Protein AF-0000000080771380 (afdb_homodimer)

Structure (mmCIF, N/CA/C/O backbone):
data_AF-0000000080771380-model_v1
#
loop_
_entity.id
_entity.type
_entity.pdbx_description
1 polymer 'Probable acetyltransferase'
#
loop_
_atom_site.group_PDB
_atom_site.id
_atom_site.type_symbol
_atom_site.label_atom_id
_atom_site.label_alt_id
_atom_site.label_comp_id
_atom_site.label_asym_id
_atom_site.label_entity_id
_atom_site.label_seq_id
_atom_site.pdbx_PDB_ins_code
_atom_site.Cartn_x
_atom_site.Cartn_y
_atom_site.Cartn_z
_atom_site.occupancy
_atom_site.B_iso_or_equiv
_atom_site.auth_seq_id
_atom_site.auth_comp_id
_atom_site.auth_asym_id
_atom_site.auth_atom_id
_atom_site.pdbx_PDB_model_num
ATOM 1 N N . MET A 1 1 ? -15.016 21.328 10.461 1 87.75 1 MET A N 1
ATOM 2 C CA . MET A 1 1 ? -14.336 20.172 9.898 1 87.75 1 MET A CA 1
ATOM 3 C C . MET A 1 1 ? -14.391 18.984 10.867 1 87.75 1 MET A C 1
ATOM 5 O O . MET A 1 1 ? -14.133 19.141 12.055 1 87.75 1 MET A O 1
ATOM 9 N N . GLN A 1 2 ? -14.852 17.938 10.445 1 94.44 2 GLN A N 1
ATOM 10 C CA . GLN A 1 2 ? -14.953 16.719 11.242 1 94.44 2 GLN A CA 1
ATOM 11 C C . GLN A 1 2 ? -14.016 15.633 10.711 1 94.44 2 GLN A C 1
ATOM 13 O O . GLN A 1 2 ? -13.891 15.453 9.5 1 94.44 2 GLN A O 1
ATOM 18 N N . LEU A 1 3 ? -13.344 14.992 11.641 1 97.44 3 LEU A N 1
ATOM 19 C CA . LEU A 1 3 ? -12.43 13.914 11.297 1 97.44 3 LEU A CA 1
ATOM 20 C C . LEU A 1 3 ? -13.016 12.562 11.695 1 97.44 3 LEU A C 1
ATOM 22 O O . LEU A 1 3 ? -13.625 12.43 12.758 1 97.44 3 LEU A O 1
ATOM 26 N N . ARG A 1 4 ? -12.852 11.609 10.836 1 98 4 ARG A N 1
ATOM 27 C CA . ARG A 1 4 ? -13.281 10.25 11.141 1 98 4 ARG A CA 1
ATOM 28 C C . ARG A 1 4 ? -12.523 9.242 10.281 1 98 4 ARG A C 1
ATOM 30 O O . ARG A 1 4 ? -11.859 9.609 9.312 1 98 4 ARG A O 1
ATOM 37 N N . GLN A 1 5 ? -12.68 8.008 10.633 1 98.31 5 GLN A N 1
ATOM 38 C CA . GLN A 1 5 ? -12.117 6.957 9.797 1 98.31 5 GLN A CA 1
ATOM 39 C C . GLN A 1 5 ? -12.906 6.801 8.508 1 98.31 5 GLN A C 1
ATOM 41 O O . GLN A 1 5 ? -14.125 7.023 8.484 1 98.31 5 GLN A O 1
ATOM 46 N N . ALA A 1 6 ? -12.219 6.48 7.453 1 98.44 6 ALA A N 1
ATOM 47 C CA . ALA A 1 6 ? -12.828 6.27 6.145 1 98.44 6 ALA A CA 1
ATOM 48 C C . ALA A 1 6 ? -13.703 5.016 6.145 1 98.44 6 ALA A C 1
ATOM 50 O O . ALA A 1 6 ? -13.453 4.082 6.914 1 98.44 6 ALA A O 1
ATOM 51 N N . ARG A 1 7 ? -14.734 5.055 5.375 1 97.56 7 ARG A N 1
ATOM 52 C CA . ARG A 1 7 ? -15.609 3.922 5.105 1 97.56 7 ARG A CA 1
ATOM 53 C C . ARG A 1 7 ? -15.641 3.596 3.615 1 97.56 7 ARG A C 1
ATOM 55 O O . ARG A 1 7 ? -15.18 4.391 2.791 1 97.56 7 ARG A O 1
ATOM 62 N N . ARG A 1 8 ? -16.219 2.438 3.344 1 97.25 8 ARG A N 1
ATOM 63 C CA . ARG A 1 8 ? -16.297 1.999 1.953 1 97.25 8 ARG A CA 1
ATOM 64 C C . ARG A 1 8 ? -17.031 3.029 1.096 1 97.25 8 ARG A C 1
ATOM 66 O O . ARG A 1 8 ? -16.656 3.252 -0.06 1 97.25 8 ARG A O 1
ATOM 73 N N . SER A 1 9 ? -18 3.637 1.611 1 96.75 9 SER A N 1
ATOM 74 C CA . SER A 1 9 ? -18.828 4.586 0.874 1 96.75 9 SER A CA 1
ATOM 75 C C . SER A 1 9 ? -18.047 5.859 0.546 1 96.75 9 SER A C 1
ATOM 77 O O . SER A 1 9 ? -18.5 6.676 -0.257 1 96.75 9 SER A O 1
ATOM 79 N N . ASP A 1 10 ? -16.859 6.016 1.119 1 98.06 10 ASP A N 1
ATOM 80 C CA . ASP A 1 10 ? -16.094 7.242 0.938 1 98.06 10 ASP A CA 1
ATOM 81 C C . ASP A 1 10 ? -15.086 7.098 -0.204 1 98.06 10 ASP A C 1
ATOM 83 O O . ASP A 1 10 ? -14.469 8.078 -0.625 1 98.06 10 ASP A O 1
ATOM 87 N N . LEU A 1 11 ? -14.93 5.934 -0.734 1 98.06 11 LEU A N 1
ATOM 88 C CA . LEU A 1 11 ? -13.758 5.621 -1.548 1 98.06 11 LEU A CA 1
ATOM 89 C C . LEU A 1 11 ? -13.789 6.398 -2.861 1 98.06 11 LEU A C 1
ATOM 91 O O . LEU A 1 11 ? -12.742 6.828 -3.355 1 98.06 11 LEU A O 1
ATOM 95 N N . SER A 1 12 ? -14.938 6.586 -3.465 1 97.5 12 SER A N 1
ATOM 96 C CA . SER A 1 12 ? -15.031 7.387 -4.684 1 97.5 12 SER A CA 1
ATOM 97 C C . SER A 1 12 ? -14.617 8.828 -4.43 1 97.5 12 SER A C 1
ATOM 99 O O . SER A 1 12 ? -13.898 9.43 -5.234 1 97.5 12 SER A O 1
ATOM 101 N N . ALA A 1 13 ? -15.062 9.367 -3.326 1 98.06 13 ALA A N 1
ATOM 102 C CA . ALA A 1 13 ? -14.695 10.734 -2.961 1 98.06 13 ALA A CA 1
ATOM 103 C C . ALA A 1 13 ? -13.203 10.844 -2.67 1 98.06 13 ALA A C 1
ATOM 105 O O . ALA A 1 13 ? -12.562 11.836 -3.029 1 98.06 13 ALA A O 1
ATOM 106 N N . VAL A 1 14 ? -12.617 9.844 -2.012 1 98.44 14 VAL A N 1
ATOM 107 C CA . VAL A 1 14 ? -11.188 9.812 -1.712 1 98.44 14 VAL A CA 1
ATOM 108 C C . VAL A 1 14 ? -10.391 9.836 -3.012 1 98.44 14 VAL A C 1
ATOM 110 O O . VAL A 1 14 ? -9.43 10.609 -3.145 1 98.44 14 VAL A O 1
ATOM 113 N N . PHE A 1 15 ? -10.852 9.016 -3.943 1 98.25 15 PHE A N 1
ATOM 114 C CA . PHE A 1 15 ? -10.164 8.969 -5.23 1 98.25 15 PHE A CA 1
ATOM 115 C C . PHE A 1 15 ? -10.273 10.312 -5.945 1 98.25 15 PHE A C 1
ATOM 117 O O . PHE A 1 15 ? -9.312 10.781 -6.551 1 98.25 15 PHE A O 1
ATOM 124 N N . ALA A 1 16 ? -11.43 10.961 -5.895 1 98.06 16 ALA A N 1
ATOM 125 C CA . ALA A 1 16 ? -11.625 12.273 -6.504 1 98.06 16 ALA A CA 1
ATOM 126 C C . ALA A 1 16 ? -10.719 13.312 -5.863 1 98.06 16 ALA A C 1
ATOM 128 O O . ALA A 1 16 ? -10.156 14.164 -6.559 1 98.06 16 ALA A O 1
ATOM 129 N N . ILE A 1 17 ? -10.562 13.258 -4.562 1 97.94 17 ILE A N 1
ATOM 130 C CA . ILE A 1 17 ? -9.664 14.164 -3.85 1 97.94 17 ILE A CA 1
ATOM 131 C C . ILE A 1 17 ? -8.227 13.938 -4.312 1 97.94 17 ILE A C 1
ATOM 133 O O . ILE A 1 17 ? -7.504 14.891 -4.602 1 97.94 17 ILE A O 1
ATOM 137 N N . GLU A 1 18 ? -7.832 12.656 -4.352 1 98.25 18 GLU A N 1
ATOM 138 C CA . GLU A 1 18 ? -6.508 12.281 -4.832 1 98.25 18 GLU A CA 1
ATOM 139 C C . GLU A 1 18 ? -6.219 12.906 -6.195 1 98.25 18 GLU A C 1
ATOM 141 O O . GLU A 1 18 ? -5.172 13.523 -6.395 1 98.25 18 GLU A O 1
ATOM 146 N N . GLN A 1 19 ? -7.141 12.758 -7.094 1 97.88 19 GLN A N 1
ATOM 147 C CA . GLN A 1 19 ? -6.988 13.289 -8.445 1 97.88 19 GLN A CA 1
ATOM 148 C C . GLN A 1 19 ? -6.941 14.812 -8.445 1 97.88 19 GLN A C 1
ATOM 150 O O . GLN A 1 19 ? -6.145 15.414 -9.164 1 97.88 19 GLN A O 1
ATOM 155 N N . ALA A 1 20 ? -7.777 15.438 -7.664 1 97.19 20 ALA A N 1
ATOM 156 C CA . ALA A 1 20 ? -7.859 16.891 -7.613 1 97.19 20 ALA A CA 1
ATOM 157 C C . ALA A 1 20 ? -6.578 17.5 -7.043 1 97.19 20 ALA A C 1
ATOM 159 O O . ALA A 1 20 ? -6.164 18.578 -7.453 1 97.19 20 ALA A O 1
ATOM 160 N N . VAL A 1 21 ? -5.977 16.812 -6.121 1 96.19 21 VAL A N 1
ATOM 161 C CA . VAL A 1 21 ? -4.84 17.344 -5.383 1 96.19 21 VAL A CA 1
ATOM 162 C C . VAL A 1 21 ? -3.545 17.047 -6.137 1 96.19 21 VAL A C 1
ATOM 164 O O . VAL A 1 21 ? -2.668 17.906 -6.242 1 96.19 21 VAL A O 1
ATOM 167 N N . PHE A 1 22 ? -3.455 15.828 -6.734 1 95.62 22 PHE A N 1
ATOM 168 C CA . PHE A 1 22 ? -2.152 15.398 -7.219 1 95.62 22 PHE A CA 1
ATOM 169 C C . PHE A 1 22 ? -2.15 15.281 -8.742 1 95.62 22 PHE A C 1
ATOM 171 O O . PHE A 1 22 ? -1.101 15.078 -9.352 1 95.62 22 PHE A O 1
ATOM 178 N N . GLY A 1 23 ? -3.307 15.344 -9.336 1 94.19 23 GLY A N 1
ATOM 179 C CA . GLY A 1 23 ? -3.371 15.305 -10.789 1 94.19 23 GLY A CA 1
ATOM 180 C C . GLY A 1 23 ? -3.383 13.891 -11.352 1 94.19 23 GLY A C 1
ATOM 181 O O . GLY A 1 23 ? -4.246 13.086 -11 1 94.19 23 GLY A O 1
ATOM 182 N N . HIS A 1 24 ? -2.285 13.539 -12.156 1 89.25 24 HIS A N 1
ATOM 183 C CA . HIS A 1 24 ? -2.348 12.281 -12.891 1 89.25 24 HIS A CA 1
ATOM 184 C C . HIS A 1 24 ? -1.451 11.227 -12.258 1 89.25 24 HIS A C 1
ATOM 186 O O . HIS A 1 24 ? -1.664 10.023 -12.461 1 89.25 24 HIS A O 1
ATOM 192 N N . HIS A 1 25 ? -0.506 11.578 -11.523 1 93.31 25 HIS A N 1
ATOM 193 C CA . HIS A 1 25 ? 0.415 10.641 -10.883 1 93.31 25 HIS A CA 1
ATOM 194 C C . HIS A 1 25 ? -0.051 10.281 -9.477 1 93.31 25 HIS A C 1
ATOM 196 O O . HIS A 1 25 ? 0.537 10.734 -8.492 1 93.31 25 HIS A O 1
ATOM 202 N N . VAL A 1 26 ? -1.148 9.438 -9.445 1 97.25 26 VAL A N 1
ATOM 203 C CA . VAL A 1 26 ? -1.91 9.234 -8.219 1 97.25 26 VAL A CA 1
ATOM 204 C C . VAL A 1 26 ? -2.113 7.738 -7.98 1 97.25 26 VAL A C 1
ATOM 206 O O . VAL A 1 26 ? -1.889 6.922 -8.875 1 97.25 26 VAL A O 1
ATOM 209 N N . TYR A 1 27 ? -2.479 7.402 -6.711 1 98 27 TYR A N 1
ATOM 210 C CA . TYR A 1 27 ? -2.963 6.055 -6.434 1 98 27 TYR A CA 1
ATOM 211 C C . TYR A 1 27 ? -4.23 5.758 -7.227 1 98 27 TYR A C 1
ATOM 213 O O . TYR A 1 27 ? -5.102 6.617 -7.363 1 98 27 TYR A O 1
ATOM 221 N N . PRO A 1 28 ? -4.285 4.547 -7.773 1 97.44 28 PRO A N 1
ATOM 222 C CA . PRO A 1 28 ? -5.547 4.16 -8.414 1 97.44 28 PRO A CA 1
ATOM 223 C C . PRO A 1 28 ? -6.668 3.924 -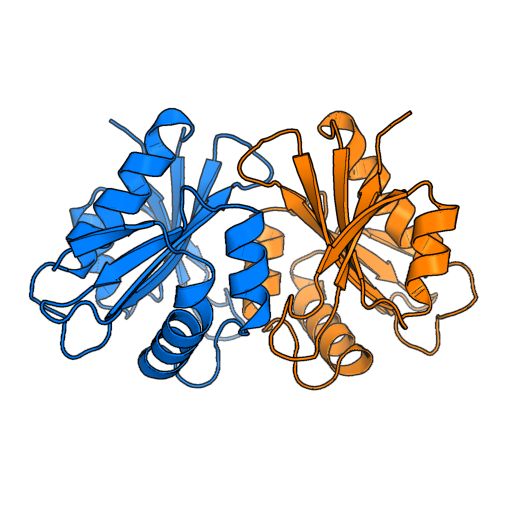7.402 1 97.44 28 PRO A C 1
ATOM 225 O O . PRO A 1 28 ? -6.406 3.742 -6.211 1 97.44 28 PRO A O 1
ATOM 228 N N . ASP A 1 29 ? -7.906 3.953 -7.852 1 96.81 29 ASP A N 1
ATOM 229 C CA . ASP A 1 29 ? -9.062 3.789 -6.98 1 96.81 29 ASP A CA 1
ATOM 230 C C . ASP A 1 29 ? -9.016 2.451 -6.246 1 96.81 29 ASP A C 1
ATOM 232 O O . ASP A 1 29 ? -9.336 2.375 -5.059 1 96.81 29 ASP A O 1
ATOM 236 N N . PHE A 1 30 ? -8.547 1.406 -6.879 1 97.06 30 PHE A N 1
ATOM 237 C CA . PHE A 1 30 ? -8.539 0.082 -6.27 1 97.06 30 PHE A CA 1
ATOM 238 C C . PHE A 1 30 ? -7.57 0.032 -5.094 1 97.06 30 PHE A C 1
ATOM 240 O O . PHE A 1 30 ? -7.762 -0.752 -4.16 1 97.06 30 PHE A O 1
ATOM 247 N N . PHE A 1 31 ? -6.57 0.833 -5.152 1 98.31 31 PHE A N 1
ATOM 248 C CA . PHE A 1 31 ? -5.625 0.859 -4.043 1 98.31 31 PHE A CA 1
ATOM 249 C C . PHE A 1 31 ? -6.301 1.325 -2.762 1 98.31 31 PHE A C 1
ATOM 251 O O . PHE A 1 31 ? -6.004 0.822 -1.678 1 98.31 31 PHE A O 1
ATOM 258 N N . PHE A 1 32 ? -7.168 2.293 -2.902 1 98.62 32 PHE A N 1
ATOM 259 C CA . PHE A 1 32 ? -7.84 2.803 -1.713 1 98.62 32 PHE A CA 1
ATOM 260 C C . PHE A 1 32 ? -8.766 1.747 -1.121 1 98.62 32 PHE A C 1
ATOM 262 O O . PHE A 1 32 ? -8.945 1.684 0.097 1 98.62 32 PHE A O 1
ATOM 269 N N . ARG A 1 33 ? -9.344 0.938 -1.966 1 98.44 33 ARG A N 1
ATOM 270 C CA . ARG A 1 33 ? -10.117 -0.19 -1.458 1 98.44 33 ARG A CA 1
ATOM 271 C C . ARG A 1 33 ? -9.227 -1.172 -0.705 1 98.44 33 ARG A C 1
ATOM 273 O O . ARG A 1 33 ? -9.586 -1.65 0.371 1 98.44 33 ARG A O 1
ATOM 280 N N . GLN A 1 34 ? -8.062 -1.491 -1.208 1 98.44 34 GLN A N 1
ATOM 281 C CA . GLN A 1 34 ? -7.094 -2.354 -0.536 1 98.44 34 GLN A CA 1
ATOM 282 C C . GLN A 1 34 ? -6.637 -1.739 0.784 1 98.44 34 GLN A C 1
ATOM 284 O O . GLN A 1 34 ? -6.57 -2.428 1.806 1 98.44 34 GLN A O 1
ATOM 289 N N . ALA A 1 35 ? -6.355 -0.42 0.711 1 98.75 35 ALA A N 1
ATOM 290 C CA . ALA A 1 35 ? -5.914 0.288 1.91 1 98.75 35 ALA A CA 1
ATOM 291 C C . ALA A 1 35 ? -6.957 0.193 3.02 1 98.75 35 ALA A C 1
ATOM 293 O O . ALA A 1 35 ? -6.613 0.021 4.191 1 98.75 35 ALA A O 1
ATOM 294 N N . LEU A 1 36 ? -8.203 0.308 2.648 1 98.62 36 LEU A N 1
ATOM 295 C CA . LEU A 1 36 ? -9.281 0.211 3.629 1 98.62 36 LEU A CA 1
ATOM 296 C C . LEU A 1 36 ? -9.312 -1.178 4.258 1 98.62 36 LEU A C 1
ATOM 298 O O . LEU A 1 36 ? -9.57 -1.312 5.457 1 98.62 36 LEU A O 1
ATOM 302 N N . ASP A 1 37 ? -9.062 -2.225 3.506 1 98.25 37 ASP A N 1
ATOM 303 C CA . ASP A 1 37 ? -9.055 -3.594 4.012 1 98.25 37 ASP A CA 1
ATOM 304 C C . ASP A 1 37 ? -7.848 -3.834 4.918 1 98.25 37 ASP A C 1
ATOM 306 O O . ASP A 1 37 ? -7.938 -4.582 5.895 1 98.25 37 ASP A O 1
ATOM 310 N N . LEU A 1 38 ? -6.777 -3.232 4.625 1 98.44 38 LEU A N 1
ATOM 311 C CA . LEU A 1 38 ? -5.52 -3.529 5.301 1 98.44 38 LEU A CA 1
ATOM 312 C C . LEU A 1 38 ? -5.332 -2.635 6.52 1 98.44 38 LEU A C 1
ATOM 314 O O . LEU A 1 38 ? -4.812 -3.076 7.547 1 98.44 38 LEU A O 1
ATOM 318 N N . TRP A 1 39 ? -5.789 -1.338 6.359 1 98.38 39 TRP A N 1
ATOM 319 C CA . TRP A 1 39 ? -5.359 -0.356 7.352 1 98.38 39 TRP A CA 1
ATOM 320 C C . TRP A 1 39 ? -6.504 0.58 7.723 1 98.38 39 TRP A C 1
ATOM 322 O O . TRP A 1 39 ? -6.348 1.803 7.695 1 98.38 39 TRP A O 1
ATOM 332 N N . PRO A 1 40 ? -7.66 0.008 8.109 1 98.5 40 PRO A N 1
ATOM 333 C CA . PRO A 1 40 ? -8.828 0.859 8.344 1 98.5 40 PRO A CA 1
ATOM 334 C C . PRO A 1 40 ? -8.617 1.854 9.477 1 98.5 40 PRO A C 1
ATOM 336 O O . PRO A 1 40 ? -9.148 2.967 9.438 1 98.5 40 PRO A O 1
ATOM 339 N N . ASP A 1 41 ? -7.836 1.557 10.461 1 98.38 41 ASP A N 1
ATOM 340 C CA . ASP A 1 41 ? -7.68 2.412 11.633 1 98.38 41 ASP A CA 1
ATOM 341 C C . ASP A 1 41 ? -6.746 3.584 11.336 1 98.38 41 ASP A C 1
ATOM 343 O O . ASP A 1 41 ? -6.676 4.539 12.109 1 98.38 41 ASP A O 1
ATOM 347 N N . TRP A 1 42 ? -6.043 3.514 10.203 1 98.69 42 TRP A N 1
ATOM 348 C CA . TRP A 1 42 ? -5.074 4.555 9.875 1 98.69 42 TRP A CA 1
ATOM 349 C C . TRP A 1 42 ? -5.441 5.246 8.562 1 98.69 42 TRP A C 1
ATOM 351 O O . TRP A 1 42 ? -4.582 5.844 7.91 1 98.69 42 TRP A O 1
ATOM 361 N N . PHE A 1 43 ? -6.668 5 8.164 1 98.88 43 PHE A N 1
ATOM 362 C CA . PHE A 1 43 ? -7.277 5.668 7.023 1 98.88 43 PHE A CA 1
ATOM 363 C C . PHE A 1 43 ? -8.328 6.672 7.48 1 98.88 43 PHE A C 1
ATOM 365 O O . PHE A 1 43 ? -9.461 6.297 7.793 1 98.88 43 PHE A O 1
ATOM 372 N N . TRP A 1 44 ? -7.891 8 7.484 1 98.75 44 TRP A N 1
ATOM 373 C CA . TRP A 1 44 ? -8.727 9.031 8.086 1 98.75 44 TRP A CA 1
ATOM 374 C C . TRP A 1 44 ? -9.234 10.008 7.027 1 98.75 44 TRP A C 1
ATOM 376 O O . TRP A 1 44 ? -8.539 10.281 6.047 1 98.75 44 TRP A O 1
ATOM 386 N N . LEU A 1 45 ? -10.375 10.516 7.266 1 98.06 45 LEU A N 1
ATOM 387 C CA . LEU A 1 45 ? -11.055 11.445 6.375 1 98.06 45 LEU A CA 1
ATOM 388 C C . LEU A 1 45 ? -11.406 12.742 7.105 1 98.06 45 LEU A C 1
ATOM 390 O O . LEU A 1 45 ? -11.789 12.711 8.281 1 98.06 45 LEU A O 1
ATOM 394 N N . ALA A 1 46 ? -11.25 13.844 6.41 1 97.12 46 ALA A N 1
ATOM 395 C CA . ALA A 1 46 ? -11.789 15.133 6.848 1 97.12 46 ALA A CA 1
ATOM 396 C C . ALA A 1 46 ? -13.039 15.5 6.059 1 97.12 46 ALA A C 1
ATOM 398 O O . ALA A 1 46 ? -13.062 15.398 4.832 1 97.12 46 ALA A O 1
ATOM 399 N N . GLU A 1 47 ? -14.039 15.883 6.73 1 95.94 47 GLU A N 1
ATOM 400 C CA . GLU A 1 47 ? -15.281 16.344 6.125 1 95.94 47 GLU A CA 1
ATOM 401 C C . GLU A 1 47 ? -15.531 17.812 6.414 1 95.94 47 GLU A C 1
ATOM 403 O O . GLU A 1 47 ? -15.172 18.312 7.484 1 95.94 47 GLU A O 1
ATOM 408 N N . ASP A 1 48 ? -16.172 18.438 5.379 1 93.06 48 ASP A N 1
ATOM 409 C CA . ASP A 1 48 ? -16.562 19.828 5.625 1 93.06 48 ASP A CA 1
ATOM 410 C C . ASP A 1 48 ? -17.891 19.891 6.395 1 93.06 48 ASP A C 1
ATOM 412 O O . ASP A 1 48 ? -18.375 18.875 6.883 1 93.06 48 ASP A O 1
ATOM 416 N N . GLU A 1 49 ? -18.406 21.125 6.508 1 91.38 49 GLU A N 1
ATOM 417 C CA . GLU A 1 49 ? -19.609 21.359 7.316 1 91.38 49 GLU A CA 1
ATOM 418 C C . GLU A 1 49 ? -20.812 20.641 6.727 1 91.38 49 GLU A C 1
ATOM 420 O O . GLU A 1 49 ? -21.734 20.266 7.453 1 91.38 49 GLU A O 1
ATOM 425 N N . ALA A 1 50 ? -20.844 20.391 5.477 1 93.31 50 ALA A N 1
ATOM 426 C CA . ALA A 1 50 ? -21.953 19.734 4.793 1 93.31 50 ALA A CA 1
ATOM 427 C C . ALA A 1 50 ? -21.797 18.219 4.812 1 93.31 50 ALA A C 1
ATOM 429 O O . ALA A 1 50 ? -22.641 17.484 4.289 1 93.31 50 ALA A O 1
ATOM 430 N N . GLY A 1 51 ? -20.719 17.75 5.348 1 93.75 51 GLY A N 1
ATOM 431 C CA . GLY A 1 51 ? -20.469 16.312 5.43 1 93.75 51 GLY A CA 1
ATOM 432 C C . GLY A 1 51 ? -19.766 15.766 4.207 1 93.75 51 GLY A C 1
ATOM 433 O O . GLY A 1 51 ? -19.656 14.547 4.039 1 93.75 51 GLY A O 1
ATOM 434 N N . ALA A 1 52 ? -19.281 16.688 3.396 1 94.62 52 ALA A N 1
ATOM 435 C CA . ALA A 1 52 ? -18.562 16.266 2.197 1 94.62 52 ALA A CA 1
ATOM 436 C C . ALA A 1 52 ? -17.078 16.031 2.496 1 94.62 52 ALA A C 1
ATOM 438 O O . ALA A 1 52 ? -16.438 16.859 3.141 1 94.62 52 ALA A O 1
ATOM 439 N N . PRO A 1 53 ? -16.547 14.844 2.023 1 96.94 53 PRO A N 1
ATOM 440 C CA . PRO A 1 53 ? -15.109 14.648 2.186 1 96.94 53 PRO A CA 1
ATOM 441 C C . PRO A 1 53 ? -14.281 15.727 1.493 1 96.94 53 PRO A C 1
ATOM 443 O O . PRO A 1 53 ? -14.547 16.062 0.336 1 96.94 53 PRO A O 1
ATOM 446 N N . VAL A 1 54 ? -13.266 16.234 2.217 1 96.56 54 VAL A N 1
ATOM 447 C CA . VAL A 1 54 ? -12.453 17.297 1.642 1 96.56 54 VAL A CA 1
ATOM 448 C C . VAL A 1 54 ? -10.977 16.953 1.776 1 96.56 54 VAL A C 1
ATOM 450 O O . VAL A 1 54 ? -10.109 17.688 1.282 1 96.56 54 VAL A O 1
ATOM 453 N N . GLY A 1 55 ? -10.633 15.867 2.445 1 97.62 55 GLY A N 1
ATOM 454 C CA . GLY A 1 55 ? -9.25 15.422 2.604 1 97.62 55 GLY A CA 1
ATOM 455 C C . GLY A 1 55 ? -9.141 14.039 3.227 1 97.62 55 GLY A C 1
ATOM 456 O O . GLY A 1 55 ? -10.117 13.508 3.752 1 97.62 55 GLY A O 1
ATOM 457 N N . TYR A 1 56 ? -7.949 13.461 3.133 1 98.44 56 TYR A N 1
ATOM 458 C CA . TYR A 1 56 ? -7.691 12.172 3.768 1 98.44 56 TYR A CA 1
ATOM 459 C C . TYR A 1 56 ? -6.223 12.031 4.137 1 98.44 56 TYR A C 1
ATOM 461 O O . TYR A 1 56 ? -5.375 12.781 3.645 1 98.44 56 TYR A O 1
ATOM 469 N N . ALA A 1 57 ? -5.934 11.195 5.047 1 98.62 57 ALA A N 1
ATOM 470 C CA . ALA A 1 57 ? -4.598 10.734 5.414 1 98.62 57 ALA A CA 1
ATOM 471 C C . ALA A 1 57 ? -4.559 9.211 5.531 1 98.62 57 ALA A C 1
ATOM 473 O O . ALA A 1 57 ? -5.492 8.602 6.051 1 98.62 57 ALA A O 1
ATOM 474 N N . LEU A 1 58 ? -3.518 8.695 5.039 1 98.81 58 LEU A N 1
ATOM 475 C CA . LEU A 1 58 ? -3.418 7.238 4.996 1 98.81 58 LEU A CA 1
ATOM 476 C C . LEU A 1 58 ? -2.088 6.766 5.574 1 98.81 58 LEU A C 1
ATOM 478 O O . LEU A 1 58 ? -1.022 7.164 5.098 1 98.81 58 LEU A O 1
ATOM 482 N N . GLY A 1 59 ? -2.131 5.945 6.625 1 98.75 59 GLY A N 1
ATOM 483 C CA . GLY A 1 59 ? -0.979 5.281 7.215 1 98.75 59 GLY A CA 1
ATOM 484 C C . GLY A 1 59 ? -0.899 3.805 6.871 1 98.75 59 GLY A C 1
ATOM 485 O O . GLY A 1 59 ? -1.9 3.195 6.488 1 98.75 59 GLY A O 1
ATOM 486 N N . ALA A 1 60 ? 0.238 3.238 7.004 1 98.69 60 ALA A N 1
ATOM 487 C CA . ALA A 1 60 ? 0.485 1.821 6.754 1 98.69 60 ALA A CA 1
ATOM 488 C C . ALA A 1 60 ? 1.69 1.326 7.547 1 98.69 60 ALA A C 1
ATOM 490 O O . ALA A 1 60 ? 2.586 2.105 7.879 1 98.69 60 ALA A O 1
ATOM 491 N N . PRO A 1 61 ? 1.749 0.036 7.836 1 98.38 61 PRO A N 1
ATOM 492 C CA . PRO A 1 61 ? 2.932 -0.524 8.492 1 98.38 61 PRO A CA 1
ATOM 493 C C . PRO A 1 61 ? 3.994 -0.992 7.504 1 98.38 61 PRO A C 1
ATOM 495 O O . PRO A 1 61 ? 3.662 -1.422 6.395 1 98.38 61 PRO A O 1
ATOM 498 N N . SER A 1 62 ? 5.25 -0.838 7.926 1 98 62 SER A N 1
ATOM 499 C CA . SER A 1 62 ? 6.32 -1.557 7.238 1 98 62 SER A CA 1
ATOM 500 C C . SER A 1 62 ? 6.387 -3.012 7.688 1 98 62 SER A C 1
ATOM 502 O O . SER A 1 62 ? 5.574 -3.453 8.508 1 98 62 SER A O 1
ATOM 504 N N . GLN A 1 63 ? 7.25 -3.791 7.117 1 95.62 63 GLN A N 1
ATOM 505 C CA . GLN A 1 63 ? 7.438 -5.164 7.566 1 95.62 63 GLN A CA 1
ATOM 506 C C . GLN A 1 63 ? 7.996 -5.211 8.984 1 95.62 63 GLN A C 1
ATOM 508 O O . GLN A 1 63 ? 7.914 -6.238 9.656 1 95.62 63 GLN A O 1
ATOM 513 N N . GLU A 1 64 ? 8.664 -4.098 9.398 1 94.88 64 GLU A N 1
ATOM 514 C CA . GLU A 1 64 ? 8.906 -3.908 10.828 1 94.88 64 GLU A CA 1
ATOM 515 C C . GLU A 1 64 ? 7.656 -3.381 11.531 1 94.88 64 GLU A C 1
ATOM 517 O O . GLU A 1 64 ? 7.316 -2.203 11.398 1 94.88 64 GLU A O 1
ATOM 522 N N . PRO A 1 65 ? 7.016 -4.137 12.375 1 91.56 65 PRO A N 1
ATOM 523 C CA . PRO A 1 65 ? 5.652 -3.861 12.82 1 91.56 65 PRO A CA 1
ATOM 524 C C . PRO A 1 65 ? 5.531 -2.543 13.586 1 91.56 65 PRO A C 1
ATOM 526 O O . PRO A 1 65 ? 4.449 -1.951 13.641 1 91.56 65 PRO A O 1
ATOM 529 N N . ASP A 1 66 ? 6.637 -2.045 14.188 1 95.5 66 ASP A N 1
ATOM 530 C CA . ASP A 1 66 ? 6.543 -0.84 15 1 95.5 66 ASP A CA 1
ATOM 531 C C . ASP A 1 66 ? 7.117 0.369 14.266 1 95.5 66 ASP A C 1
ATOM 533 O O . ASP A 1 66 ? 7.281 1.439 14.859 1 95.5 66 ASP A O 1
ATOM 537 N N . ARG A 1 67 ? 7.531 0.163 13.023 1 97.62 67 ARG A N 1
ATOM 538 C CA . ARG A 1 67 ? 7.871 1.269 12.141 1 97.62 67 ARG A CA 1
ATOM 539 C C . ARG A 1 67 ? 6.762 1.516 11.125 1 97.62 67 ARG A C 1
ATOM 541 O O . ARG A 1 67 ? 6.551 0.709 10.211 1 97.62 67 ARG A O 1
ATOM 548 N N . LEU A 1 68 ? 6.082 2.568 11.312 1 98.56 68 LEU A N 1
ATOM 549 C CA . LEU A 1 68 ? 4.922 2.875 10.484 1 98.56 68 LEU A CA 1
ATOM 550 C C . LEU A 1 68 ? 5.234 4.008 9.508 1 98.56 68 LEU A C 1
ATOM 552 O O . LEU A 1 68 ? 6.309 4.613 9.578 1 98.56 68 LEU A O 1
ATOM 556 N N . TRP A 1 69 ? 4.352 4.23 8.555 1 98.81 69 TRP A N 1
ATOM 557 C CA . TRP A 1 69 ? 4.527 5.242 7.52 1 98.81 69 TRP A CA 1
ATOM 558 C C . TRP A 1 69 ? 3.221 5.988 7.266 1 98.81 69 TRP A C 1
ATOM 560 O O . TRP A 1 69 ? 2.135 5.422 7.414 1 98.81 69 TRP A O 1
ATOM 570 N N . VAL A 1 70 ? 3.293 7.199 6.992 1 98.81 70 VAL A N 1
ATOM 571 C CA . VAL A 1 70 ? 2.207 7.902 6.312 1 98.81 70 VAL A CA 1
ATOM 572 C C . VAL A 1 70 ? 2.455 7.906 4.809 1 98.81 70 VAL A C 1
ATOM 574 O O . VAL A 1 70 ? 3.455 8.453 4.34 1 98.81 70 VAL A O 1
ATOM 577 N N . LEU A 1 71 ? 1.541 7.355 4.109 1 98.62 71 LEU A N 1
ATOM 578 C CA . LEU A 1 71 ? 1.718 7.18 2.672 1 98.62 71 LEU A CA 1
ATOM 579 C C . LEU A 1 71 ? 1.223 8.406 1.909 1 98.62 71 LEU A C 1
ATOM 581 O O . LEU A 1 71 ? 1.729 8.711 0.828 1 98.62 71 LEU A O 1
ATOM 585 N N . SER A 1 72 ? 0.179 8.992 2.434 1 98.06 72 SER A N 1
ATOM 586 C CA . SER A 1 72 ? -0.406 10.117 1.706 1 98.06 72 SER A CA 1
ATOM 587 C C . SER A 1 72 ? -1.194 11.031 2.639 1 98.06 72 SER A C 1
ATOM 589 O O . SER A 1 72 ? -1.794 10.562 3.611 1 98.06 72 SER A O 1
ATOM 591 N N . LEU A 1 73 ? -1.146 12.219 2.432 1 97.31 73 LEU A N 1
ATOM 592 C CA . LEU A 1 73 ? -1.989 13.281 2.967 1 97.31 73 LEU A CA 1
ATOM 593 C C . LEU A 1 73 ? -2.473 14.203 1.852 1 97.31 73 LEU A C 1
ATOM 595 O O . LEU A 1 73 ? -1.662 14.805 1.139 1 97.31 73 LEU A O 1
ATOM 599 N N . ALA A 1 74 ? -3.748 14.289 1.689 1 96.94 74 ALA A N 1
ATOM 600 C CA . ALA A 1 74 ? -4.32 15.148 0.656 1 96.94 74 ALA A CA 1
ATOM 601 C C . ALA A 1 74 ? -5.473 15.984 1.21 1 96.94 74 ALA A C 1
ATOM 603 O O . ALA A 1 74 ? -6.355 15.453 1.893 1 96.94 74 ALA A O 1
ATOM 604 N N . LEU A 1 75 ? -5.395 17.219 0.961 1 95.56 75 LEU A N 1
ATOM 605 C CA . LEU A 1 75 ? -6.461 18.172 1.277 1 95.56 75 LEU A CA 1
ATOM 606 C C . LEU A 1 75 ? -6.809 19.016 0.06 1 95.56 75 LEU A C 1
ATOM 608 O O . LEU A 1 75 ? -5.918 19.516 -0.627 1 95.56 75 LEU A O 1
ATOM 612 N N . LEU A 1 76 ? -8.117 19.109 -0.195 1 95.31 76 LEU A N 1
ATOM 613 C CA . LEU A 1 76 ? -8.531 20 -1.271 1 95.31 76 LEU A CA 1
ATOM 614 C C . LEU A 1 76 ? -8.016 21.422 -1.029 1 95.31 76 LEU A C 1
ATOM 616 O O . LEU A 1 76 ? -8.016 21.906 0.107 1 95.31 76 LEU A O 1
ATOM 620 N N . PRO A 1 77 ? -7.668 22.094 -2.092 1 89.44 77 PRO A N 1
ATOM 621 C CA . PRO A 1 77 ? -7.082 23.422 -1.957 1 89.44 77 PRO A CA 1
ATOM 622 C C . PRO A 1 77 ? -8 24.406 -1.228 1 89.44 77 PRO A C 1
ATOM 624 O O . PRO A 1 77 ? -7.531 25.281 -0.493 1 89.44 77 PRO A O 1
ATOM 627 N N . SER A 1 78 ? -9.25 24.25 -1.35 1 85.56 78 SER A N 1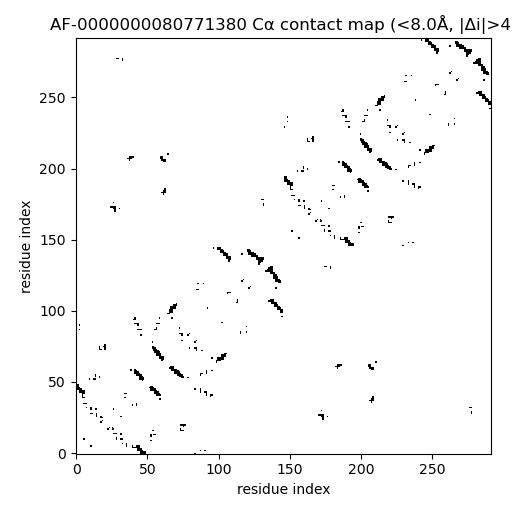
ATOM 628 C CA . SER A 1 78 ? -10.219 25.156 -0.751 1 85.56 78 SER A CA 1
ATOM 629 C C . SER A 1 78 ? -10.219 25.047 0.769 1 85.56 78 SER A C 1
ATOM 631 O O . SER A 1 78 ? -10.75 25.922 1.463 1 85.56 78 SER A O 1
ATOM 633 N N . CYS A 1 79 ? -9.562 24.047 1.295 1 82.94 79 CYS A N 1
ATOM 634 C CA . CYS A 1 79 ? 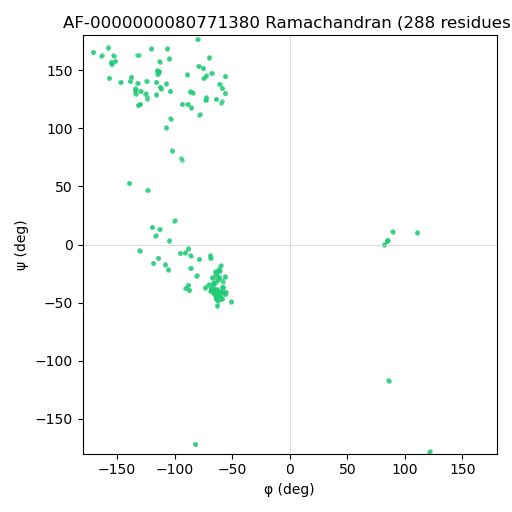-9.586 23.797 2.732 1 82.94 79 CYS A CA 1
ATOM 635 C C . CYS A 1 79 ? -8.188 23.938 3.33 1 82.94 79 CYS A C 1
ATOM 637 O O . CYS A 1 79 ? -7.973 23.594 4.496 1 82.94 79 CYS A O 1
ATOM 639 N N . ARG A 1 80 ? -7.367 24.359 2.527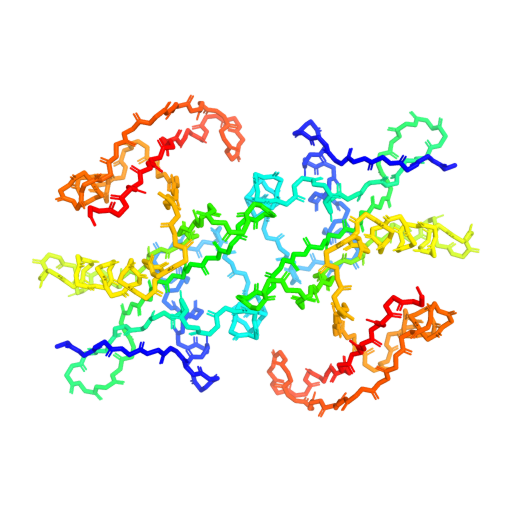 1 75.75 80 ARG A N 1
ATOM 640 C CA . ARG A 1 80 ? -6.008 24.562 3.02 1 75.75 80 ARG A CA 1
ATOM 641 C C . ARG A 1 80 ? -5.891 25.859 3.82 1 75.75 80 ARG A C 1
ATOM 643 O O . ARG A 1 80 ? -6.68 26.781 3.631 1 75.75 80 ARG A O 1
ATOM 650 N N . GLY A 1 81 ? -4.918 25.922 4.773 1 72.12 81 GLY A N 1
ATOM 651 C CA . GLY A 1 81 ? -4.652 27.125 5.559 1 72.12 81 GLY A CA 1
ATOM 652 C C . GLY A 1 81 ? -5.551 27.25 6.773 1 72.12 81 GLY A C 1
ATOM 653 O O . GLY A 1 81 ? -5.465 28.234 7.516 1 72.12 81 GLY A O 1
ATOM 654 N N . ARG A 1 82 ? -6.402 26.312 7.066 1 75.19 82 ARG A N 1
ATOM 655 C CA . ARG A 1 82 ? -7.344 26.422 8.172 1 75.19 82 ARG A CA 1
ATOM 656 C C . ARG A 1 82 ? -7.023 25.391 9.258 1 75.19 82 ARG A C 1
ATOM 658 O O . ARG A 1 82 ? -7.887 25.047 10.07 1 75.19 82 ARG A O 1
ATOM 665 N N . GLY A 1 83 ? -5.883 24.844 9.125 1 85.81 83 GLY A N 1
ATOM 666 C CA . GLY A 1 83 ? -5.477 23.891 10.148 1 85.81 83 GLY A CA 1
ATOM 667 C C . GLY A 1 83 ? -5.977 22.484 9.898 1 85.81 83 GLY A C 1
ATOM 668 O O . GLY A 1 83 ? -5.73 21.578 10.703 1 85.81 83 GLY A O 1
ATOM 669 N N . ALA A 1 84 ? -6.617 22.328 8.789 1 87.31 84 ALA A N 1
ATOM 670 C CA . ALA A 1 84 ? -7.238 21.031 8.5 1 87.31 84 ALA A CA 1
ATOM 671 C C . ALA A 1 84 ? -6.18 19.953 8.266 1 87.31 84 ALA A C 1
ATOM 673 O O . ALA A 1 84 ? -6.332 18.812 8.727 1 87.31 84 ALA A O 1
ATOM 674 N N . GLY A 1 85 ? -5.113 20.344 7.602 1 92.94 85 GLY A N 1
ATOM 675 C CA . GLY A 1 85 ? -4.031 19.391 7.367 1 92.94 85 GLY A CA 1
ATOM 676 C C . GLY A 1 85 ? -3.357 18.938 8.641 1 92.94 85 GLY A C 1
ATOM 677 O O . GLY A 1 85 ? -3.094 17.734 8.812 1 92.94 85 GLY A O 1
ATOM 678 N N . GLN A 1 86 ? -3.148 19.859 9.484 1 94.5 86 GLN A N 1
ATOM 679 C CA . GLN A 1 86 ? -2.541 19.531 10.773 1 94.5 86 GLN A CA 1
ATOM 680 C C . GLN A 1 86 ? -3.449 18.625 11.594 1 94.5 86 GLN A C 1
ATOM 682 O O . GLN A 1 86 ? -2.984 17.656 12.188 1 94.5 86 GLN A O 1
ATOM 687 N N . ALA A 1 87 ? -4.723 18.953 11.664 1 95.25 87 ALA A N 1
ATOM 688 C CA . ALA A 1 87 ? -5.684 18.156 12.422 1 95.25 87 ALA A CA 1
ATOM 689 C C . ALA A 1 87 ? -5.766 16.734 11.883 1 95.25 87 ALA A C 1
ATOM 691 O O . ALA A 1 87 ? -5.793 15.773 12.656 1 95.25 87 ALA A O 1
ATOM 692 N N . LEU A 1 88 ? -5.809 16.656 10.625 1 96.19 88 LEU A N 1
ATOM 693 C CA . LEU A 1 88 ? -5.887 15.344 9.977 1 96.19 88 LEU A CA 1
ATOM 694 C C . LEU A 1 88 ? -4.637 14.523 10.258 1 96.19 88 LEU A C 1
ATOM 696 O O . LEU A 1 88 ? -4.727 13.344 10.617 1 96.19 88 LEU A O 1
ATOM 700 N N . MET A 1 89 ? -3.463 15.117 10.141 1 96.94 89 MET A N 1
ATOM 701 C CA . MET A 1 89 ? -2.199 14.438 10.422 1 96.94 89 MET A CA 1
ATOM 702 C C . MET A 1 89 ? -2.119 14.023 11.883 1 96.94 89 MET A C 1
ATOM 704 O O . MET A 1 89 ? -1.677 12.914 12.195 1 96.94 89 MET A O 1
ATOM 708 N N . ARG A 1 90 ? -2.551 14.82 12.773 1 97.25 90 ARG A N 1
ATOM 709 C CA . ARG A 1 90 ? -2.555 14.477 14.188 1 97.25 90 ARG A CA 1
ATOM 710 C C . ARG A 1 90 ? -3.459 13.273 14.453 1 97.25 90 ARG A C 1
ATOM 712 O O . ARG A 1 90 ? -3.117 12.398 15.258 1 97.25 90 ARG A O 1
ATOM 719 N N . ALA A 1 91 ? -4.594 13.242 13.812 1 97.62 91 ALA A N 1
ATOM 720 C CA . ALA A 1 91 ? -5.527 12.133 14 1 97.62 91 ALA A CA 1
ATOM 721 C C . ALA A 1 91 ? -4.891 10.805 13.586 1 97.62 91 ALA A C 1
ATOM 723 O O . ALA A 1 91 ? -4.973 9.82 14.32 1 97.62 91 ALA A O 1
ATOM 724 N N . VAL A 1 92 ? -4.25 10.828 12.445 1 98.06 92 VAL A N 1
ATOM 725 C CA . VAL A 1 92 ? -3.646 9.594 11.961 1 98.06 92 VAL A CA 1
ATOM 726 C C . VAL A 1 92 ? -2.469 9.211 12.852 1 98.06 92 VAL A C 1
ATOM 728 O O . VAL A 1 92 ? -2.293 8.039 13.188 1 98.06 92 VAL A O 1
ATOM 731 N N . LEU A 1 93 ? -1.65 10.164 13.297 1 98.31 93 LEU A N 1
ATOM 732 C CA . LEU A 1 93 ? -0.513 9.891 14.172 1 98.31 93 LEU A CA 1
ATOM 733 C C . LEU A 1 93 ? -0.98 9.344 15.516 1 98.31 93 LEU A C 1
ATOM 735 O O . LEU A 1 93 ? -0.384 8.406 16.047 1 98.31 93 LEU A O 1
ATOM 739 N N . GLN A 1 94 ? -2.021 9.891 16 1 98.19 94 GLN A N 1
ATOM 740 C CA . GLN A 1 94 ? -2.559 9.422 17.266 1 98.19 94 GLN A CA 1
ATOM 741 C C . GLN A 1 94 ? -3.07 7.984 17.156 1 98.19 94 GLN A C 1
ATOM 743 O O . GLN A 1 94 ? -2.885 7.176 18.062 1 98.19 94 GLN A O 1
ATOM 748 N N . ALA A 1 95 ? -3.711 7.66 16.094 1 98.25 95 ALA A N 1
ATOM 749 C CA . ALA A 1 95 ? -4.215 6.309 15.852 1 98.25 95 ALA A CA 1
ATOM 750 C C . ALA A 1 95 ? -3.068 5.309 15.727 1 98.25 95 ALA A C 1
ATOM 752 O O . ALA A 1 95 ? -3.211 4.141 16.094 1 98.25 95 ALA A O 1
ATOM 753 N N . MET A 1 96 ? -1.965 5.789 15.211 1 98.06 96 MET A N 1
ATOM 754 C CA . MET A 1 96 ? -0.815 4.926 14.961 1 98.06 96 MET A CA 1
ATOM 755 C C . MET A 1 96 ? 0.052 4.793 16.203 1 98.06 96 MET A C 1
ATOM 757 O O . MET A 1 96 ? 0.784 3.814 16.359 1 98.06 96 MET A O 1
ATOM 761 N N . LYS A 1 97 ? -0.066 5.691 17.094 1 98.12 97 LYS A N 1
ATOM 762 C CA . LYS A 1 97 ? 0.837 5.879 18.234 1 98.12 97 LYS A CA 1
ATOM 763 C C . LYS A 1 97 ? 0.947 4.605 19.062 1 98.12 97 LYS A C 1
ATOM 765 O O . LYS A 1 97 ? 2.047 4.191 19.438 1 98.12 97 LYS A O 1
ATOM 770 N N . PRO A 1 98 ? -0.132 3.883 19.344 1 96.94 98 PRO A N 1
ATOM 771 C CA . PRO A 1 98 ? -0.031 2.725 20.234 1 96.94 98 PRO A CA 1
ATOM 772 C C . PRO A 1 98 ? 0.917 1.651 19.703 1 96.94 98 PRO A C 1
ATOM 774 O O . PRO A 1 98 ? 1.502 0.897 20.484 1 96.94 98 PRO A O 1
ATOM 777 N N . ARG A 1 99 ? 1.141 1.631 18.453 1 96.25 99 ARG A N 1
ATOM 778 C CA . ARG A 1 99 ? 1.986 0.61 17.844 1 96.25 99 ARG A CA 1
ATOM 779 C C . ARG A 1 99 ? 3.322 1.198 17.391 1 96.25 99 ARG A C 1
ATOM 781 O O . ARG A 1 99 ? 4.289 0.465 17.188 1 96.25 99 ARG A O 1
ATOM 788 N N . ALA A 1 100 ? 3.396 2.512 17.281 1 97.75 100 ALA A N 1
ATOM 789 C CA . ALA A 1 100 ? 4.492 3.16 16.562 1 97.75 100 ALA A CA 1
ATOM 790 C C . ALA A 1 100 ? 5.699 3.359 17.484 1 97.75 100 ALA A C 1
ATOM 792 O O . ALA A 1 100 ? 5.605 4.043 18.5 1 97.75 100 ALA A O 1
ATOM 793 N N . ARG A 1 101 ? 6.832 2.713 17.141 1 98.19 101 ARG A N 1
ATOM 794 C CA . ARG A 1 101 ? 8.125 3.207 17.609 1 98.19 101 ARG A CA 1
ATOM 795 C C . ARG A 1 101 ? 8.523 4.477 16.859 1 98.19 101 ARG A C 1
ATOM 797 O O . ARG A 1 101 ? 9.07 5.406 17.453 1 98.19 101 ARG A O 1
ATOM 804 N N . SER A 1 102 ? 8.188 4.477 15.602 1 98.56 102 SER A N 1
ATOM 805 C CA . SER A 1 102 ? 8.375 5.645 14.742 1 98.56 102 SER A CA 1
ATOM 806 C C . SER A 1 102 ? 7.414 5.633 13.562 1 98.56 102 SER A C 1
ATOM 808 O O . SER A 1 102 ? 6.855 4.59 13.219 1 98.56 102 SER A O 1
ATOM 810 N N . VAL A 1 103 ? 7.199 6.797 13.047 1 98.81 103 VAL A N 1
ATOM 811 C CA . VAL A 1 103 ? 6.43 6.98 11.82 1 98.81 103 VAL A CA 1
ATOM 812 C C . VAL A 1 103 ? 7.254 7.766 10.805 1 98.81 103 VAL A C 1
ATOM 814 O O . VAL A 1 103 ? 7.801 8.82 11.125 1 98.81 103 VAL A O 1
ATOM 817 N N . ARG A 1 104 ? 7.316 7.223 9.586 1 98.81 104 ARG A N 1
ATOM 818 C CA . ARG A 1 104 ? 8.07 7.891 8.531 1 98.81 104 ARG A CA 1
ATOM 819 C C . ARG A 1 104 ? 7.145 8.391 7.426 1 98.81 104 ARG A C 1
ATOM 821 O O . ARG A 1 104 ? 6.012 7.922 7.301 1 98.81 104 ARG A O 1
ATOM 828 N N . LEU A 1 105 ? 7.59 9.328 6.715 1 98.69 105 LEU A N 1
ATOM 829 C CA . LEU A 1 105 ? 6.977 9.781 5.469 1 98.69 105 LEU A CA 1
ATOM 830 C C . LEU A 1 105 ? 8.016 10.414 4.555 1 98.69 105 LEU A C 1
ATOM 832 O O . LEU A 1 105 ? 9.141 10.688 4.98 1 98.69 105 LEU A O 1
ATOM 836 N N . THR A 1 106 ? 7.656 10.531 3.307 1 98.38 106 THR A N 1
ATOM 837 C CA . THR A 1 106 ? 8.477 11.289 2.369 1 98.38 106 THR A CA 1
ATOM 838 C C . THR A 1 106 ? 7.727 12.516 1.855 1 98.38 106 THR A C 1
ATOM 840 O O . THR A 1 106 ? 6.5 12.5 1.767 1 98.38 106 THR A O 1
ATOM 843 N N . VAL A 1 107 ? 8.484 13.5 1.557 1 97.81 107 VAL A N 1
ATOM 844 C CA . VAL A 1 107 ? 7.875 14.727 1.051 1 97.81 107 VAL A CA 1
ATOM 845 C C . VAL A 1 107 ? 8.812 15.398 0.049 1 97.81 107 VAL A C 1
ATOM 847 O O . VAL A 1 107 ? 10.039 15.336 0.2 1 97.81 107 VAL A O 1
ATOM 850 N N . ASP A 1 108 ? 8.203 15.914 -1.012 1 96.44 108 ASP A N 1
ATOM 851 C CA . ASP A 1 108 ? 8.992 16.75 -1.914 1 96.44 108 ASP A CA 1
ATOM 852 C C . ASP A 1 108 ? 9.633 17.922 -1.166 1 96.44 108 ASP A C 1
ATOM 854 O O . ASP A 1 108 ? 8.953 18.641 -0.448 1 96.44 108 ASP A O 1
ATOM 858 N N . PRO A 1 109 ? 10.961 18.125 -1.352 1 95.5 109 PRO A N 1
ATOM 859 C CA . PRO A 1 109 ? 11.633 19.203 -0.618 1 95.5 109 PRO A CA 1
ATOM 860 C C . PRO A 1 109 ? 10.984 20.578 -0.846 1 95.5 109 PRO A C 1
ATOM 862 O O . PRO A 1 109 ? 11.055 21.453 0.021 1 95.5 109 PRO A O 1
ATOM 865 N N . ALA A 1 110 ? 10.359 20.797 -1.947 1 94.62 110 ALA A N 1
ATOM 866 C CA . ALA A 1 110 ? 9.766 22.078 -2.283 1 94.62 110 ALA A CA 1
ATOM 867 C C . ALA A 1 110 ? 8.312 22.141 -1.825 1 94.62 110 ALA A C 1
ATOM 869 O O . ALA A 1 110 ? 7.656 23.188 -1.956 1 94.62 110 ALA A O 1
ATOM 870 N N . ASN A 1 111 ? 7.781 21.047 -1.344 1 92.75 111 ASN A N 1
ATOM 871 C CA . ASN A 1 111 ? 6.391 21 -0.902 1 92.75 111 ASN A CA 1
ATOM 872 C C . ASN A 1 111 ? 6.203 21.75 0.418 1 92.75 111 ASN A C 1
ATOM 874 O O . ASN A 1 111 ? 6.82 21.406 1.425 1 92.75 111 ASN A O 1
ATOM 878 N N . PRO A 1 112 ? 5.309 22.703 0.414 1 89.44 112 PRO A N 1
ATOM 879 C CA . PRO A 1 112 ? 5.074 23.45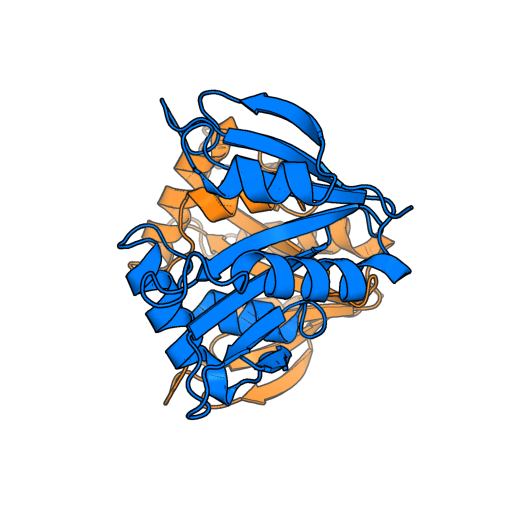3 1.65 1 89.44 112 PRO A CA 1
ATOM 880 C C . PRO A 1 112 ? 4.613 22.562 2.803 1 89.44 112 PRO A C 1
ATOM 882 O O . PRO A 1 112 ? 4.711 22.953 3.969 1 89.44 112 PRO A O 1
ATOM 885 N N . ALA A 1 113 ? 4.148 21.391 2.529 1 90.81 113 ALA A N 1
ATOM 886 C CA . ALA A 1 113 ? 3.713 20.469 3.568 1 90.81 113 ALA A CA 1
ATOM 887 C C . ALA A 1 113 ? 4.871 20.094 4.492 1 90.81 113 ALA A C 1
ATOM 889 O O . ALA A 1 113 ? 4.652 19.641 5.617 1 90.81 113 ALA A O 1
ATOM 890 N N . ALA A 1 114 ? 6.102 20.25 4.023 1 94.19 114 ALA A N 1
ATOM 891 C CA . ALA A 1 114 ? 7.27 19.984 4.855 1 94.19 114 ALA A CA 1
ATOM 892 C C . ALA A 1 114 ? 7.234 20.797 6.145 1 94.19 114 ALA A C 1
ATOM 894 O O . ALA A 1 114 ? 7.629 20.312 7.207 1 94.19 114 ALA A O 1
ATOM 895 N N . GLY A 1 115 ? 6.832 22.031 6.023 1 93.06 115 GLY A N 1
ATOM 896 C CA . GLY A 1 115 ? 6.691 22.875 7.199 1 93.06 115 GLY A CA 1
ATOM 897 C C . GLY A 1 115 ? 5.691 22.344 8.203 1 93.06 115 GLY A C 1
ATOM 898 O O . GLY A 1 115 ? 5.93 22.375 9.414 1 93.06 115 GLY A O 1
ATOM 899 N N . LEU A 1 116 ? 4.594 21.828 7.738 1 93.88 116 LEU A N 1
ATOM 900 C CA . LEU A 1 116 ? 3.588 21.188 8.586 1 93.88 116 LEU A CA 1
ATOM 901 C C . LEU A 1 116 ? 4.184 20.016 9.352 1 93.88 116 LEU A C 1
ATOM 903 O O . LEU A 1 116 ? 3.982 19.891 10.562 1 93.88 116 LEU A O 1
ATOM 907 N N . TYR A 1 117 ? 4.953 19.156 8.648 1 97.31 117 TYR A N 1
ATOM 908 C CA . TYR A 1 117 ? 5.52 17.953 9.266 1 97.31 117 TYR A CA 1
ATOM 909 C C . TYR A 1 117 ? 6.543 18.328 10.328 1 97.31 117 TYR A C 1
ATOM 911 O O . TYR A 1 117 ? 6.566 17.719 11.406 1 97.31 117 TYR A O 1
ATOM 919 N N . ARG A 1 118 ? 7.289 19.344 10.039 1 96.19 118 ARG A N 1
ATOM 920 C CA . ARG A 1 118 ? 8.266 19.797 11.023 1 96.19 118 ARG A CA 1
ATOM 921 C C . ARG A 1 118 ? 7.566 20.328 12.273 1 96.19 118 ARG A C 1
ATOM 923 O O . ARG A 1 118 ? 7.984 20.047 13.398 1 96.19 118 ARG A O 1
ATOM 930 N N . LYS A 1 119 ? 6.57 21.062 12.062 1 95.12 119 LYS A N 1
ATOM 931 C CA . LYS A 1 119 ? 5.801 21.625 13.18 1 95.12 119 LYS A CA 1
ATOM 932 C C . LYS A 1 119 ? 5.191 20.516 14.031 1 95.12 119 LYS A C 1
ATOM 934 O O . LYS A 1 119 ? 5.023 20.672 15.242 1 95.12 119 LYS A O 1
ATOM 939 N N . LEU A 1 120 ? 4.934 19.422 13.469 1 96.5 120 LEU A N 1
ATOM 940 C CA . LEU A 1 120 ? 4.309 18.297 14.156 1 96.5 120 LEU A CA 1
ATOM 941 C C . LEU A 1 120 ? 5.359 17.438 14.844 1 96.5 120 LEU A C 1
ATOM 943 O O . LEU A 1 120 ? 5.016 16.469 15.531 1 96.5 120 LEU A O 1
ATOM 947 N N . GLY A 1 121 ? 6.598 17.688 14.586 1 97.5 121 GLY A N 1
ATOM 948 C CA . GLY A 1 121 ? 7.652 16.984 15.305 1 97.5 121 GLY A CA 1
ATOM 949 C C . GLY A 1 121 ? 8.422 16 14.438 1 97.5 121 GLY A C 1
ATOM 950 O O . GLY A 1 121 ? 9.234 15.227 14.945 1 97.5 121 GLY A O 1
ATOM 951 N N . PHE A 1 122 ? 8.188 16.062 13.125 1 98.56 122 PHE A N 1
ATOM 952 C CA . PHE A 1 122 ? 8.992 15.242 12.234 1 98.56 122 PHE A CA 1
ATOM 953 C C . PHE A 1 122 ? 10.398 15.82 12.078 1 98.56 122 PHE A C 1
ATOM 955 O O . PHE A 1 122 ? 10.562 17.031 11.984 1 98.56 122 PHE A O 1
ATOM 962 N N . ALA A 1 123 ? 11.305 14.891 11.992 1 98.38 123 ALA A N 1
ATOM 963 C CA . ALA A 1 123 ? 12.695 15.266 11.734 1 98.38 123 ALA A CA 1
ATOM 964 C C . ALA A 1 123 ? 13.172 14.703 10.398 1 98.38 123 ALA A C 1
ATOM 966 O O . ALA A 1 123 ? 12.852 13.562 10.047 1 98.38 123 ALA A O 1
ATOM 967 N N . GLU A 1 124 ? 13.914 15.508 9.695 1 98.06 124 GLU A N 1
ATOM 968 C CA . GLU A 1 124 ? 14.523 15.016 8.461 1 98.06 124 GLU A CA 1
ATOM 969 C C . GLU A 1 124 ? 15.664 14.047 8.758 1 98.06 124 GLU A C 1
ATOM 971 O O . GLU A 1 124 ? 16.594 14.383 9.492 1 98.06 124 GLU A O 1
ATOM 976 N N . ILE A 1 125 ? 15.594 12.891 8.164 1 98.25 125 ILE A N 1
ATOM 977 C CA . ILE A 1 125 ? 16.625 11.922 8.5 1 98.25 125 ILE A CA 1
ATOM 978 C C . ILE A 1 125 ? 17.422 11.555 7.246 1 98.25 125 ILE A C 1
ATOM 980 O O . ILE A 1 125 ? 18.484 10.953 7.336 1 98.25 125 ILE A O 1
ATOM 984 N N . ALA A 1 126 ? 16.938 11.852 6.156 1 98.06 126 ALA A N 1
ATOM 985 C CA . ALA A 1 126 ? 17.641 11.586 4.906 1 98.06 126 ALA A CA 1
ATOM 986 C C . ALA A 1 126 ? 17.047 12.383 3.754 1 98.06 126 ALA A C 1
ATOM 988 O O . ALA A 1 126 ? 15.961 12.961 3.887 1 98.06 126 ALA A O 1
ATOM 989 N N . ARG A 1 127 ? 17.828 12.477 2.715 1 97.5 127 ARG A N 1
ATOM 990 C CA . ARG A 1 127 ? 17.391 13.016 1.433 1 97.5 127 ARG A CA 1
ATOM 991 C C . ARG A 1 127 ? 17.828 12.125 0.279 1 97.5 127 ARG A C 1
ATOM 993 O O . ARG A 1 127 ? 18.953 11.625 0.273 1 97.5 127 ARG A O 1
ATOM 1000 N N . GLU A 1 128 ? 16.906 11.898 -0.563 1 97.31 128 GLU A N 1
ATOM 1001 C CA . GLU A 1 128 ? 17.234 11.164 -1.782 1 97.31 128 GLU A CA 1
ATOM 1002 C C . GLU A 1 128 ? 16.844 11.953 -3.025 1 97.31 128 GLU A C 1
ATOM 1004 O O . GLU A 1 128 ? 15.672 12.273 -3.221 1 97.31 128 GLU A O 1
ATOM 1009 N N . ASP A 1 129 ? 17.75 12.18 -3.932 1 96.19 129 ASP A N 1
ATOM 1010 C CA . ASP A 1 129 ? 17.547 13.102 -5.047 1 96.19 129 ASP A CA 1
ATOM 1011 C C . ASP A 1 129 ? 16.75 12.445 -6.168 1 96.19 129 ASP A C 1
ATOM 1013 O O . ASP A 1 129 ? 16.125 13.133 -6.973 1 96.19 129 ASP A O 1
ATOM 1017 N N . ASP A 1 130 ? 16.812 11.156 -6.27 1 95.06 130 ASP A N 1
ATOM 1018 C CA . ASP A 1 130 ? 16.125 10.438 -7.336 1 95.06 130 ASP A CA 1
ATOM 1019 C C . ASP A 1 130 ? 15.164 9.391 -6.766 1 95.06 130 ASP A C 1
ATOM 1021 O O . ASP A 1 130 ? 15.164 8.242 -7.203 1 95.06 130 ASP A O 1
ATOM 1025 N N . TYR A 1 131 ? 14.367 9.82 -5.754 1 95.38 131 TYR A N 1
ATOM 1026 C CA . TYR A 1 131 ? 13.516 8.891 -5.02 1 95.38 131 TYR A CA 1
ATOM 1027 C C . TYR A 1 131 ? 12.469 8.273 -5.934 1 95.38 131 TYR A C 1
ATOM 1029 O O . TYR A 1 131 ? 12.344 7.051 -6.012 1 95.38 131 TYR A O 1
ATOM 1037 N N . PHE A 1 132 ? 11.688 9.086 -6.695 1 91.62 132 PHE A N 1
ATOM 1038 C CA . PHE A 1 132 ? 10.656 8.594 -7.602 1 91.62 132 PHE A CA 1
ATOM 1039 C C . PHE A 1 132 ? 11.156 8.602 -9.039 1 91.62 132 PHE A C 1
ATOM 1041 O O . PHE A 1 132 ? 10.359 8.609 -9.984 1 91.62 132 PHE A O 1
ATOM 1048 N N . GLY A 1 133 ? 12.477 8.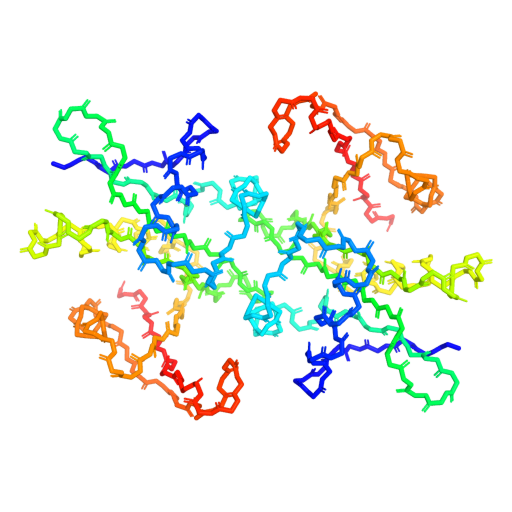625 -9.211 1 89.94 133 GLY A N 1
ATOM 1049 C CA . GLY A 1 133 ? 13.102 8.734 -10.523 1 89.94 133 GLY A CA 1
ATOM 1050 C C . GLY A 1 133 ? 14.016 9.945 -10.641 1 89.94 133 GLY A C 1
ATOM 1051 O O . GLY A 1 133 ? 14.195 10.695 -9.68 1 89.94 133 GLY A O 1
ATOM 1052 N N . PRO A 1 134 ? 14.562 10.086 -11.836 1 90.56 134 PRO A N 1
ATOM 1053 C CA . PRO A 1 134 ? 15.547 11.156 -12.023 1 90.56 134 PRO A CA 1
ATOM 1054 C C . PRO A 1 134 ? 14.969 12.539 -11.727 1 90.56 134 PRO A C 1
ATOM 1056 O O . PRO A 1 134 ? 13.977 12.945 -12.336 1 90.56 134 PRO A O 1
ATOM 1059 N N . GLY A 1 135 ? 15.57 13.266 -10.789 1 92.94 135 GLY A N 1
ATOM 1060 C CA . GLY A 1 135 ? 15.203 14.641 -10.484 1 92.94 135 GLY A CA 1
ATOM 1061 C C . GLY A 1 135 ? 14.008 14.742 -9.562 1 92.94 135 GLY A C 1
ATOM 1062 O O . GLY A 1 135 ? 13.57 15.852 -9.227 1 92.94 135 GLY A O 1
ATOM 1063 N N . GLU A 1 136 ? 13.43 13.625 -9.141 1 94.5 136 GLU A N 1
ATOM 1064 C CA . GLU A 1 136 ? 12.273 13.633 -8.258 1 94.5 136 GLU A CA 1
ATOM 1065 C C . GLU A 1 136 ? 12.68 13.32 -6.816 1 94.5 136 GLU A C 1
ATOM 1067 O O . GLU A 1 136 ? 12.43 12.227 -6.316 1 94.5 136 GLU A O 1
ATOM 1072 N N . ALA A 1 137 ? 13.164 14.383 -6.184 1 96.88 137 ALA A N 1
ATOM 1073 C CA . ALA A 1 137 ? 13.742 14.258 -4.852 1 96.88 137 ALA A CA 1
ATOM 1074 C C . ALA A 1 137 ? 12.656 14.094 -3.791 1 96.88 137 ALA A C 1
ATOM 1076 O O . ALA A 1 137 ? 11.523 14.523 -3.988 1 96.88 137 ALA A O 1
ATOM 1077 N N . ARG A 1 138 ? 13.07 13.406 -2.732 1 98.19 138 ARG A N 1
ATOM 1078 C CA . ARG A 1 138 ? 12.242 13.352 -1.532 1 98.19 138 ARG A CA 1
ATOM 1079 C C . ARG A 1 138 ? 13.094 13.477 -0.274 1 98.19 138 ARG A C 1
ATOM 1081 O O . ARG A 1 138 ? 14.219 12.969 -0.228 1 98.19 138 ARG A O 1
ATOM 1088 N N . LEU A 1 139 ? 12.562 14.219 0.702 1 98.31 139 LEU A N 1
ATOM 1089 C CA . LEU A 1 139 ? 13.039 14.141 2.078 1 98.31 139 LEU A CA 1
ATOM 1090 C C . LEU A 1 139 ? 12.375 12.992 2.824 1 98.31 139 LEU A C 1
ATOM 1092 O O . LEU A 1 139 ? 11.172 12.766 2.682 1 98.31 139 LEU A O 1
ATOM 1096 N N . LEU A 1 140 ? 13.148 12.227 3.443 1 98.5 140 LEU A N 1
ATOM 1097 C CA . LEU A 1 140 ? 12.617 11.258 4.398 1 98.5 140 LEU A CA 1
ATOM 1098 C C . LEU A 1 140 ? 12.508 11.867 5.789 1 98.5 140 LEU A C 1
ATOM 1100 O O . LEU A 1 140 ? 13.508 12.336 6.348 1 98.5 140 LEU A O 1
ATOM 1104 N N . LEU A 1 141 ? 11.297 11.891 6.336 1 98.75 141 LEU A N 1
ATOM 1105 C CA . LEU A 1 141 ? 11.039 12.438 7.664 1 98.75 141 LEU A CA 1
ATOM 1106 C C . LEU A 1 141 ? 10.586 11.344 8.625 1 98.75 141 LEU A C 1
ATOM 1108 O O . LEU A 1 141 ? 9.969 10.367 8.211 1 98.75 141 LEU A O 1
ATOM 1112 N N . GLU A 1 142 ? 10.922 11.539 9.859 1 98.69 142 GLU A N 1
ATOM 1113 C CA . GLU A 1 142 ? 10.562 10.57 10.891 1 98.69 142 GLU A CA 1
ATOM 1114 C C . GLU A 1 142 ? 9.992 11.25 12.125 1 98.69 142 GLU A C 1
ATOM 1116 O O . GLU A 1 142 ? 10.516 12.281 12.57 1 98.69 142 GLU A O 1
ATOM 1121 N N . TRP A 1 143 ? 8.914 10.719 12.578 1 98.56 143 TRP A N 1
ATOM 1122 C CA . TRP A 1 143 ? 8.25 11.141 13.805 1 98.56 143 TRP A CA 1
ATOM 1123 C C . TRP A 1 143 ? 8.352 10.055 14.875 1 98.56 143 TRP A C 1
ATOM 1125 O O . TRP A 1 143 ? 8.172 8.867 14.586 1 98.56 143 TRP A O 1
ATOM 1135 N N . GLN A 1 144 ? 8.68 10.367 16.094 1 97.38 144 GLN A N 1
ATOM 1136 C CA . GLN A 1 144 ? 8.711 9.469 17.234 1 97.38 144 GLN A CA 1
ATOM 1137 C C . GLN A 1 144 ? 7.695 9.891 18.297 1 97.38 144 GLN A C 1
ATOM 1139 O O . GLN A 1 144 ? 7.664 11.055 18.703 1 97.38 144 GLN A O 1
ATOM 1144 N N . PRO A 1 145 ? 6.906 8.852 18.688 1 92.75 145 PRO A N 1
ATOM 1145 C CA . PRO A 1 145 ? 5.914 9.211 19.703 1 92.75 145 PRO A CA 1
ATOM 1146 C C . PRO A 1 145 ? 6.555 9.656 21.016 1 92.75 145 PRO A C 1
ATOM 1148 O O . PRO A 1 145 ? 7.598 9.133 21.406 1 92.75 145 PRO A O 1
ATOM 1151 N N . GLY A 1 146 ? 6.273 10.812 21.562 1 80.94 146 GLY A N 1
ATOM 1152 C CA . GLY A 1 146 ? 6.719 11.234 22.891 1 80.94 146 GLY A CA 1
ATOM 1153 C C . GLY A 1 146 ? 6.082 10.438 24.016 1 80.94 146 GLY A C 1
ATOM 1154 O O . GLY A 1 146 ? 5.051 9.797 23.812 1 80.94 146 GLY A O 1
ATOM 1155 N N . MET B 1 1 ? 14.555 -19.781 -14.828 1 87.62 1 MET B N 1
ATOM 1156 C CA . MET B 1 1 ? 13.914 -18.719 -14.07 1 87.62 1 MET B CA 1
ATOM 1157 C C . MET B 1 1 ? 14.523 -18.594 -12.68 1 87.62 1 MET B C 1
ATOM 1159 O O . MET B 1 1 ? 14.703 -19.609 -11.984 1 87.62 1 MET B O 1
ATOM 1163 N N . GLN B 1 2 ? 14.961 -17.5 -12.328 1 94.31 2 GLN B N 1
ATOM 1164 C CA . GLN B 1 2 ? 15.547 -17.219 -11.023 1 94.31 2 GLN B CA 1
ATOM 1165 C C . GLN B 1 2 ? 14.672 -16.266 -10.219 1 94.31 2 GLN B C 1
ATOM 1167 O O . GLN B 1 2 ? 14.141 -15.297 -10.766 1 94.31 2 GLN B O 1
ATOM 1172 N N . LEU B 1 3 ? 14.508 -16.609 -8.961 1 97.38 3 LEU B N 1
ATOM 1173 C CA . LEU B 1 3 ? 13.719 -15.781 -8.055 1 97.38 3 LEU B CA 1
ATOM 1174 C C . LEU B 1 3 ? 14.625 -15.055 -7.07 1 97.38 3 LEU B C 1
ATOM 1176 O O . LEU B 1 3 ? 15.594 -15.625 -6.566 1 97.38 3 LEU B O 1
ATOM 1180 N N . ARG B 1 4 ? 14.32 -13.828 -6.828 1 98 4 ARG B N 1
ATOM 1181 C CA . ARG B 1 4 ? 15.039 -13.055 -5.828 1 98 4 ARG B CA 1
ATOM 1182 C C . ARG B 1 4 ? 14.203 -11.875 -5.34 1 98 4 ARG B C 1
ATOM 1184 O O . ARG B 1 4 ? 13.18 -11.547 -5.938 1 98 4 ARG B O 1
ATOM 1191 N N . GLN B 1 5 ? 14.672 -11.266 -4.312 1 98.31 5 GLN B N 1
ATOM 1192 C CA . GLN B 1 5 ? 14.023 -10.039 -3.855 1 98.31 5 GLN B CA 1
ATOM 1193 C C . GLN B 1 5 ? 14.305 -8.875 -4.809 1 98.31 5 GLN B C 1
ATOM 1195 O O . GLN B 1 5 ? 15.367 -8.812 -5.422 1 98.31 5 GLN B O 1
ATOM 1200 N N . ALA B 1 6 ? 13.336 -8.031 -4.945 1 98.44 6 ALA B N 1
ATOM 1201 C CA . ALA B 1 6 ? 13.453 -6.848 -5.797 1 98.44 6 ALA B CA 1
ATOM 1202 C C . ALA B 1 6 ? 14.461 -5.855 -5.219 1 98.44 6 ALA B C 1
ATOM 1204 O O . ALA B 1 6 ? 14.664 -5.809 -4.008 1 98.44 6 ALA B O 1
ATOM 1205 N N . ARG B 1 7 ? 15.117 -5.16 -6.086 1 97.62 7 ARG B N 1
ATOM 1206 C CA . ARG B 1 7 ? 16 -4.055 -5.758 1 97.62 7 ARG B CA 1
ATOM 1207 C C . ARG B 1 7 ? 15.539 -2.76 -6.418 1 97.62 7 ARG B C 1
ATOM 1209 O O . ARG B 1 7 ? 14.688 -2.783 -7.305 1 97.62 7 ARG B O 1
ATOM 1216 N N . ARG B 1 8 ? 16.156 -1.691 -5.973 1 97.25 8 ARG B N 1
ATOM 1217 C CA . ARG B 1 8 ? 15.789 -0.386 -6.512 1 97.25 8 ARG B CA 1
ATOM 1218 C C . ARG B 1 8 ? 15.977 -0.35 -8.023 1 97.25 8 ARG B C 1
ATOM 1220 O O . ARG B 1 8 ? 15.18 0.267 -8.734 1 97.25 8 ARG B O 1
ATOM 1227 N N . SER B 1 9 ? 16.953 -0.962 -8.5 1 96.75 9 SER B N 1
ATOM 1228 C CA . SER B 1 9 ? 17.281 -0.941 -9.922 1 96.75 9 SER B CA 1
ATOM 1229 C C . SER B 1 9 ? 16.25 -1.693 -10.742 1 96.75 9 SER B C 1
ATOM 1231 O O . SER B 1 9 ? 16.234 -1.596 -11.977 1 96.75 9 SER B O 1
ATOM 1233 N N . ASP B 1 10 ? 15.336 -2.41 -10.078 1 98.06 10 ASP B N 1
ATOM 1234 C CA . ASP B 1 10 ? 14.367 -3.236 -10.789 1 98.06 10 ASP B CA 1
ATOM 1235 C C . ASP B 1 10 ? 13.055 -2.486 -10.992 1 98.06 10 ASP B C 1
ATOM 1237 O O . ASP B 1 10 ? 12.172 -2.951 -11.719 1 98.06 10 ASP B O 1
ATOM 1241 N N . LEU B 1 11 ? 12.914 -1.345 -10.414 1 98.06 11 LEU B N 1
ATOM 1242 C CA . LEU B 1 11 ? 11.594 -0.741 -10.25 1 98.06 11 LEU B CA 1
ATOM 1243 C C . LEU B 1 11 ? 11.016 -0.323 -11.594 1 98.06 11 LEU B C 1
ATOM 1245 O O . LEU B 1 11 ? 9.805 -0.43 -11.812 1 98.06 11 LEU B O 1
ATOM 1249 N N . SER B 1 12 ? 11.812 0.177 -12.5 1 97.56 12 SER B N 1
ATOM 1250 C CA . SER B 1 12 ? 11.32 0.523 -13.828 1 97.56 12 SER B CA 1
ATOM 1251 C C . SER B 1 12 ? 10.797 -0.707 -14.562 1 97.56 12 SER B C 1
ATOM 1253 O O . SER B 1 12 ? 9.742 -0.653 -15.211 1 97.56 12 SER B O 1
ATOM 1255 N N . ALA B 1 13 ? 11.516 -1.788 -14.453 1 98.06 13 ALA B N 1
ATOM 1256 C CA . ALA B 1 13 ? 11.094 -3.035 -15.086 1 98.06 13 ALA B CA 1
ATOM 1257 C C . ALA B 1 13 ? 9.812 -3.566 -14.438 1 98.06 13 ALA B C 1
ATOM 1259 O O . ALA B 1 13 ? 8.938 -4.09 -15.133 1 98.06 13 ALA B O 1
ATOM 1260 N N . VAL B 1 14 ? 9.68 -3.463 -13.125 1 98.5 14 VAL B N 1
ATOM 1261 C CA . VAL B 1 14 ? 8.484 -3.896 -12.406 1 98.5 14 VAL B CA 1
ATOM 1262 C C . VAL B 1 14 ? 7.273 -3.115 -12.898 1 98.5 14 VAL B C 1
ATOM 1264 O O . VAL B 1 14 ? 6.227 -3.701 -13.18 1 98.5 14 VAL B O 1
ATOM 1267 N N . PHE B 1 15 ? 7.492 -1.814 -13.031 1 98.25 15 PHE B N 1
ATOM 1268 C CA . PHE B 1 15 ? 6.398 -0.979 -13.508 1 98.25 15 PHE B CA 1
ATOM 1269 C C . PHE B 1 15 ? 6.016 -1.354 -14.938 1 98.25 15 PHE B C 1
ATOM 1271 O O . PHE B 1 15 ? 4.832 -1.403 -15.281 1 98.25 15 PHE B O 1
ATOM 1278 N N . ALA B 1 16 ? 6.988 -1.641 -15.797 1 98.06 16 ALA B N 1
ATOM 1279 C CA . ALA B 1 16 ? 6.734 -2.062 -17.172 1 98.06 16 ALA B CA 1
ATOM 1280 C C . ALA B 1 16 ? 5.965 -3.381 -17.203 1 98.06 16 ALA B C 1
ATOM 1282 O O . ALA B 1 16 ? 5.055 -3.555 -18.016 1 98.06 16 ALA B O 1
ATOM 1283 N N . ILE B 1 17 ? 6.312 -4.297 -16.344 1 97.88 17 ILE B N 1
ATOM 1284 C CA . ILE B 1 17 ? 5.605 -5.566 -16.234 1 97.88 17 ILE B CA 1
ATOM 1285 C C . ILE B 1 17 ? 4.156 -5.32 -15.82 1 97.88 17 ILE B C 1
ATOM 1287 O O . ILE B 1 17 ? 3.23 -5.879 -16.406 1 97.88 17 ILE B O 1
ATOM 1291 N N . GLU B 1 18 ? 3.984 -4.492 -14.781 1 98.19 18 GLU B N 1
ATOM 1292 C CA . GLU B 1 18 ? 2.654 -4.113 -14.312 1 98.19 18 GLU B CA 1
ATOM 1293 C C . GLU B 1 18 ? 1.789 -3.604 -15.461 1 98.19 18 GLU B C 1
ATOM 1295 O O . GLU B 1 18 ? 0.655 -4.055 -15.641 1 98.19 18 GLU B O 1
ATOM 1300 N N . GLN B 1 19 ? 2.338 -2.715 -16.234 1 97.88 19 GLN B N 1
ATOM 1301 C CA . GLN B 1 19 ? 1.618 -2.131 -17.359 1 97.88 19 GLN B CA 1
ATOM 1302 C C . GLN B 1 19 ? 1.33 -3.178 -18.438 1 97.88 19 GLN B C 1
ATOM 1304 O O . GLN B 1 19 ? 0.235 -3.211 -19 1 97.88 19 GLN B O 1
ATOM 1309 N N . ALA B 1 20 ? 2.266 -4.02 -18.719 1 97.19 20 ALA B N 1
ATOM 1310 C CA . ALA B 1 20 ? 2.125 -5.031 -19.766 1 97.19 20 ALA B CA 1
ATOM 1311 C C . ALA B 1 20 ? 1.062 -6.059 -19.391 1 97.19 20 ALA B C 1
ATOM 1313 O O . ALA B 1 20 ? 0.354 -6.574 -20.266 1 97.19 20 ALA B O 1
ATOM 1314 N N . VAL B 1 21 ? 0.961 -6.355 -18.125 1 96.12 21 VAL B N 1
ATOM 1315 C CA . VAL B 1 21 ? 0.101 -7.438 -17.656 1 96.12 21 VAL B CA 1
ATOM 1316 C C . VAL B 1 21 ? -1.312 -6.91 -17.422 1 96.12 21 VAL B C 1
ATOM 1318 O O . VAL B 1 21 ? -2.295 -7.562 -17.781 1 96.12 21 VAL B O 1
ATOM 1321 N N . PHE B 1 22 ? -1.412 -5.66 -16.875 1 95.56 22 PHE B N 1
ATOM 1322 C CA . PHE B 1 22 ? -2.715 -5.23 -16.375 1 95.56 22 PHE B CA 1
ATOM 1323 C C . PHE B 1 22 ? -3.25 -4.062 -17.188 1 95.56 22 PHE B C 1
ATOM 1325 O O . PHE B 1 22 ? -4.398 -3.648 -17.016 1 95.56 22 PHE B O 1
ATOM 1332 N N . GLY B 1 23 ? -2.428 -3.488 -18 1 94.31 23 GLY B N 1
ATOM 1333 C CA . GLY B 1 23 ? -2.891 -2.412 -18.859 1 94.31 23 GLY B CA 1
ATOM 1334 C C . GLY B 1 23 ? -2.846 -1.052 -18.188 1 94.31 23 GLY B C 1
ATOM 1335 O O . GLY B 1 23 ? -1.792 -0.62 -17.719 1 94.31 23 GLY B O 1
ATOM 1336 N N . HIS B 1 24 ? -4.07 -0.405 -18.031 1 89.5 24 HIS B N 1
ATOM 1337 C CA . HIS B 1 24 ? -4.07 0.988 -17.594 1 89.5 24 HIS B CA 1
ATOM 1338 C C . HIS B 1 24 ? -4.5 1.113 -16.141 1 89.5 24 HIS B C 1
ATOM 1340 O O . HIS B 1 24 ? -4.207 2.115 -15.484 1 89.5 24 HIS B O 1
ATOM 1346 N N . HIS B 1 25 ? -5.152 0.191 -15.609 1 93.38 25 HIS B N 1
ATOM 1347 C CA . HIS B 1 25 ? -5.617 0.219 -14.227 1 93.38 25 HIS B CA 1
ATOM 1348 C C . HIS B 1 25 ? -4.625 -0.475 -13.305 1 93.38 25 HIS B C 1
ATOM 1350 O O . HIS B 1 25 ? -4.883 -1.585 -12.828 1 93.38 25 HIS B O 1
ATOM 1356 N N . VAL B 1 26 ? -3.473 0.258 -13.062 1 97.25 26 VAL B N 1
ATOM 1357 C CA . VAL B 1 26 ? -2.301 -0.364 -12.461 1 97.25 26 VAL B CA 1
ATOM 1358 C C . VAL B 1 26 ? -1.777 0.512 -11.32 1 97.25 26 VAL B C 1
ATOM 1360 O O . VAL B 1 26 ? -2.18 1.67 -11.188 1 97.25 26 VAL B O 1
ATOM 1363 N N . TYR B 1 27 ? -0.93 -0.101 -10.461 1 98.06 27 TYR B N 1
ATOM 1364 C CA . TYR B 1 27 ? -0.166 0.698 -9.508 1 98.06 27 TYR B CA 1
ATOM 1365 C C . TYR B 1 27 ? 0.749 1.68 -10.234 1 98.06 27 TYR B C 1
ATOM 1367 O O . TYR B 1 27 ? 1.352 1.34 -11.25 1 98.06 27 TYR B O 1
ATOM 1375 N N . PRO B 1 28 ? 0.806 2.893 -9.711 1 97.5 28 PRO B N 1
ATOM 1376 C CA . PRO B 1 28 ? 1.792 3.818 -10.266 1 97.5 28 PRO B CA 1
ATOM 1377 C C . PRO B 1 28 ? 3.229 3.436 -9.914 1 97.5 28 PRO B C 1
ATOM 1379 O O . PRO B 1 28 ? 3.453 2.66 -8.984 1 97.5 28 PRO B O 1
ATOM 1382 N N . ASP B 1 29 ? 4.195 3.934 -10.648 1 96.81 29 ASP B N 1
ATOM 1383 C CA . ASP B 1 29 ? 5.602 3.604 -10.438 1 96.81 29 ASP B CA 1
ATOM 1384 C C . ASP B 1 29 ? 6.051 3.982 -9.031 1 96.81 29 ASP B C 1
ATOM 1386 O O . ASP B 1 29 ? 6.793 3.236 -8.383 1 96.81 29 ASP B O 1
ATOM 1390 N N . PHE B 1 30 ? 5.555 5.074 -8.492 1 97.06 30 PHE B N 1
ATOM 1391 C CA . PHE B 1 30 ? 5.996 5.535 -7.18 1 97.06 30 PHE B CA 1
ATOM 1392 C C . PHE B 1 30 ? 5.551 4.566 -6.086 1 97.06 30 PHE B C 1
ATOM 1394 O O . PHE B 1 30 ? 6.191 4.469 -5.039 1 97.06 30 PHE B O 1
ATOM 1401 N N . PHE B 1 31 ? 4.477 3.9 -6.32 1 98.38 31 PHE B N 1
ATOM 1402 C CA . PHE B 1 31 ? 4.012 2.936 -5.332 1 98.38 31 PHE B CA 1
ATOM 1403 C C . PHE B 1 31 ? 5.027 1.813 -5.152 1 98.38 31 PHE B C 1
ATOM 1405 O O . PHE B 1 31 ? 5.238 1.33 -4.039 1 98.38 31 PHE B O 1
ATOM 1412 N N . PHE B 1 32 ? 5.609 1.398 -6.246 1 98.62 32 PHE B N 1
ATOM 1413 C CA . PHE B 1 32 ? 6.578 0.314 -6.152 1 98.62 32 PHE B CA 1
ATOM 1414 C C . PHE B 1 32 ? 7.82 0.761 -5.387 1 98.62 32 PHE B C 1
ATOM 1416 O O . PHE B 1 32 ? 8.445 -0.037 -4.684 1 98.62 32 PHE B O 1
ATOM 1423 N N . ARG B 1 33 ? 8.156 2.002 -5.52 1 98.5 33 ARG B N 1
ATOM 1424 C CA . ARG B 1 33 ? 9.242 2.535 -4.699 1 98.5 33 ARG B CA 1
ATOM 1425 C C . ARG B 1 33 ? 8.867 2.516 -3.221 1 98.5 33 ARG B C 1
ATOM 1427 O O . ARG B 1 33 ? 9.672 2.133 -2.373 1 98.5 33 ARG B O 1
ATOM 1434 N N . GLN B 1 34 ? 7.664 2.902 -2.861 1 98.44 34 GLN B N 1
ATOM 1435 C CA . GLN B 1 34 ? 7.172 2.848 -1.489 1 98.44 34 GLN B CA 1
ATOM 1436 C C . GLN B 1 34 ? 7.137 1.411 -0.974 1 98.44 34 GLN B C 1
ATOM 1438 O O . GLN B 1 34 ? 7.566 1.138 0.148 1 98.44 34 GLN B O 1
ATOM 1443 N N . ALA B 1 35 ? 6.641 0.525 -1.855 1 98.75 35 ALA B N 1
ATOM 1444 C CA . ALA B 1 35 ? 6.562 -0.886 -1.488 1 98.75 35 ALA B CA 1
ATOM 1445 C C . ALA B 1 35 ? 7.941 -1.441 -1.145 1 98.75 35 ALA B C 1
ATOM 1447 O O . ALA B 1 35 ? 8.086 -2.223 -0.202 1 98.75 35 ALA B O 1
ATOM 1448 N N . LEU B 1 36 ? 8.922 -1.051 -1.905 1 98.62 36 LEU B N 1
ATOM 1449 C CA . LEU B 1 36 ? 10.281 -1.508 -1.65 1 98.62 36 LEU B CA 1
ATOM 1450 C C . LEU B 1 36 ? 10.773 -1.012 -0.295 1 98.62 36 LEU B C 1
ATOM 1452 O O . LEU B 1 36 ? 11.477 -1.733 0.416 1 98.62 36 LEU B O 1
ATOM 1456 N N . ASP B 1 37 ? 10.438 0.193 0.094 1 98.25 37 ASP B N 1
ATOM 1457 C CA . ASP B 1 37 ? 10.844 0.758 1.38 1 98.25 37 ASP B CA 1
ATOM 1458 C C . ASP B 1 37 ? 10.109 0.074 2.531 1 98.25 37 ASP B C 1
ATOM 1460 O O . ASP B 1 37 ? 10.672 -0.103 3.613 1 98.25 37 ASP B O 1
ATOM 1464 N N . LEU B 1 38 ? 8.914 -0.293 2.32 1 98.5 38 LEU B N 1
ATOM 1465 C CA . LEU B 1 38 ? 8.055 -0.781 3.395 1 98.5 38 LEU B CA 1
ATOM 1466 C C . LEU B 1 38 ? 8.18 -2.293 3.547 1 98.5 38 LEU B C 1
ATOM 1468 O O . LEU B 1 38 ? 8.148 -2.812 4.664 1 98.5 38 LEU B O 1
ATOM 1472 N N . TRP B 1 39 ? 8.32 -2.99 2.361 1 98.38 39 TRP B N 1
ATOM 1473 C CA . TRP B 1 39 ? 8.133 -4.438 2.406 1 98.38 39 TRP B CA 1
ATOM 1474 C C . TRP B 1 39 ? 9.164 -5.148 1.533 1 98.38 39 TRP B C 1
ATOM 1476 O O . TRP B 1 39 ? 8.805 -5.984 0.702 1 98.38 39 TRP B O 1
ATOM 1486 N N . PRO B 1 40 ? 10.453 -4.84 1.746 1 98.5 40 PRO B N 1
ATOM 1487 C CA . PRO B 1 40 ? 11.469 -5.398 0.848 1 98.5 40 PRO B CA 1
ATOM 1488 C C . PRO B 1 40 ? 11.531 -6.922 0.898 1 98.5 40 PRO B C 1
ATOM 1490 O O . PRO B 1 40 ? 11.82 -7.56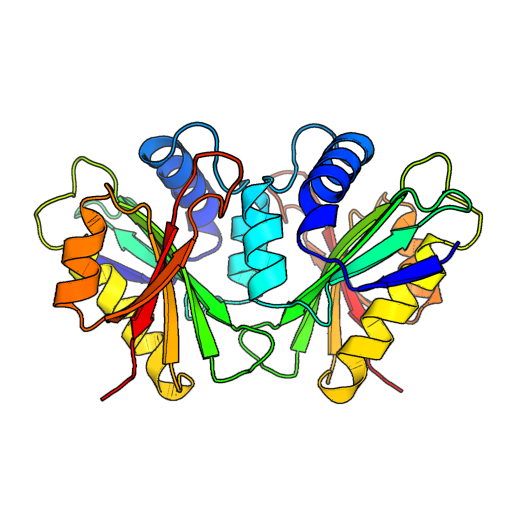6 -0.113 1 98.5 40 PRO B O 1
ATOM 1493 N N . ASP B 1 41 ? 11.219 -7.543 1.985 1 98.44 41 ASP B N 1
ATOM 1494 C CA . ASP B 1 41 ? 11.367 -8.992 2.133 1 98.44 41 ASP B CA 1
ATOM 1495 C C . ASP B 1 41 ? 10.211 -9.727 1.46 1 98.44 41 ASP B C 1
ATOM 1497 O O . ASP B 1 41 ? 10.281 -10.945 1.266 1 98.44 41 ASP B O 1
ATOM 1501 N N . TRP B 1 42 ? 9.172 -8.992 1.092 1 98.69 42 TRP B N 1
ATOM 1502 C CA . TRP B 1 42 ? 7.996 -9.625 0.504 1 98.69 42 TRP B CA 1
ATOM 1503 C C . TRP B 1 42 ? 7.742 -9.102 -0.905 1 98.69 42 TRP B C 1
ATOM 1505 O O . TRP B 1 42 ? 6.621 -9.18 -1.411 1 98.69 42 TRP B O 1
ATOM 1515 N N . PHE B 1 43 ? 8.758 -8.453 -1.415 1 98.88 43 PHE B N 1
ATOM 1516 C CA . PHE B 1 43 ? 8.789 -7.988 -2.797 1 98.88 43 PHE B CA 1
ATOM 1517 C C . PHE B 1 43 ? 9.75 -8.828 -3.629 1 98.88 43 PHE B C 1
ATOM 1519 O O . PHE B 1 43 ? 10.961 -8.609 -3.586 1 98.88 43 PHE B O 1
ATOM 1526 N N . TRP B 1 44 ? 9.141 -9.789 -4.414 1 98.75 44 TRP B N 1
ATOM 1527 C CA . TRP B 1 44 ? 9.953 -10.781 -5.105 1 98.75 44 TRP B CA 1
ATOM 1528 C C . TRP B 1 44 ? 9.867 -10.602 -6.617 1 98.75 44 TRP B C 1
ATOM 1530 O O . TRP B 1 44 ? 8.828 -10.195 -7.141 1 98.75 44 TRP B O 1
ATOM 1540 N N . LEU B 1 45 ? 10.922 -10.938 -7.254 1 98 45 LEU B N 1
ATOM 1541 C CA . LEU B 1 45 ? 11.07 -10.812 -8.703 1 98 45 LEU B CA 1
ATOM 1542 C C . LEU B 1 45 ? 11.445 -12.156 -9.32 1 98 45 LEU B C 1
ATOM 1544 O O . LEU B 1 45 ? 12.234 -12.914 -8.75 1 98 45 LEU B O 1
ATOM 1548 N N . ALA B 1 46 ? 10.867 -12.43 -10.477 1 97.06 46 ALA B N 1
ATOM 1549 C CA . ALA B 1 46 ? 11.312 -13.523 -11.336 1 97.06 46 ALA B CA 1
ATOM 1550 C C . ALA B 1 46 ? 12.109 -13 -12.523 1 97.06 46 ALA B C 1
ATOM 1552 O O . ALA B 1 46 ? 11.695 -12.047 -13.188 1 97.06 46 ALA B O 1
ATOM 1553 N N . GLU B 1 47 ? 13.203 -13.586 -12.766 1 95.88 47 GLU B N 1
ATOM 1554 C CA . GLU B 1 47 ? 14.047 -13.258 -13.906 1 95.88 47 GLU B CA 1
ATOM 1555 C C . GLU B 1 47 ? 14.141 -14.422 -14.883 1 95.88 47 GLU B C 1
ATOM 1557 O O . GLU B 1 47 ? 14.117 -15.586 -14.477 1 95.88 47 GLU B O 1
ATOM 1562 N N . ASP B 1 48 ? 14.25 -14.008 -16.188 1 93 48 ASP B N 1
ATOM 1563 C CA . ASP B 1 48 ? 14.477 -15.047 -17.172 1 93 48 ASP B CA 1
ATOM 1564 C C . ASP B 1 48 ? 15.961 -15.422 -17.25 1 93 48 ASP B C 1
ATOM 1566 O O . ASP B 1 48 ? 16.75 -15 -16.406 1 93 48 ASP B O 1
ATOM 1570 N N . GLU B 1 49 ? 16.281 -16.25 -18.25 1 91.38 49 GLU B N 1
ATOM 1571 C CA . GLU B 1 49 ? 17.641 -16.797 -18.375 1 91.38 49 GLU B CA 1
ATOM 1572 C C . GLU B 1 49 ? 18.641 -15.688 -18.641 1 91.38 49 GLU B C 1
ATOM 1574 O O . GLU B 1 49 ? 19.812 -15.812 -18.281 1 91.38 49 GLU B O 1
ATOM 1579 N N . ALA B 1 50 ? 18.25 -14.602 -19.219 1 93.25 50 ALA B N 1
ATOM 1580 C CA . ALA B 1 50 ? 19.125 -13.484 -19.562 1 93.25 50 ALA B CA 1
ATOM 1581 C C . ALA B 1 50 ? 19.234 -12.5 -18.406 1 93.25 50 ALA B C 1
ATOM 1583 O O . ALA B 1 50 ? 19.938 -11.492 -18.5 1 93.25 50 ALA B O 1
ATOM 1584 N N . GLY B 1 51 ? 18.5 -12.75 -17.359 1 93.81 51 GLY B N 1
ATOM 1585 C CA . GLY B 1 51 ? 18.547 -11.883 -16.203 1 93.81 51 GLY B CA 1
ATOM 1586 C C . GLY B 1 51 ? 17.531 -10.75 -16.266 1 93.81 51 GLY B C 1
ATOM 1587 O O . GLY B 1 51 ? 17.578 -9.82 -15.453 1 93.81 51 GLY B O 1
ATOM 1588 N N . ALA B 1 52 ? 16.641 -10.867 -17.234 1 94.69 52 ALA B N 1
ATOM 1589 C CA . ALA B 1 52 ? 15.617 -9.836 -17.391 1 94.69 52 ALA B CA 1
ATOM 1590 C C . ALA B 1 52 ? 14.414 -10.133 -16.5 1 94.69 52 ALA B C 1
ATOM 1592 O O . ALA B 1 52 ? 13.922 -11.266 -16.469 1 94.69 52 ALA B O 1
ATOM 1593 N N . PRO B 1 53 ? 13.953 -9.086 -15.734 1 96.88 53 PRO B N 1
ATOM 1594 C CA . PRO B 1 53 ? 12.727 -9.305 -14.969 1 96.88 53 PRO B CA 1
ATOM 1595 C C . PRO B 1 53 ? 11.539 -9.68 -15.852 1 96.88 53 PRO B C 1
ATOM 1597 O O . PRO B 1 53 ? 11.297 -9.031 -16.875 1 96.88 53 PRO B O 1
ATOM 1600 N N . VAL B 1 54 ? 10.789 -10.703 -15.406 1 96.5 54 VAL B N 1
ATOM 1601 C CA . VAL B 1 54 ? 9.664 -11.148 -16.219 1 96.5 54 VAL B CA 1
ATOM 1602 C C . VAL B 1 54 ? 8.406 -11.258 -15.352 1 96.5 54 VAL B C 1
ATOM 1604 O O . VAL B 1 54 ? 7.32 -11.539 -15.852 1 96.5 54 VAL B O 1
ATOM 1607 N N . GLY B 1 55 ? 8.516 -11.055 -14.047 1 97.56 55 GLY B N 1
ATOM 1608 C CA . GLY B 1 55 ? 7.383 -11.102 -13.133 1 97.56 55 GLY B CA 1
ATOM 1609 C C . GLY B 1 55 ? 7.73 -10.633 -11.734 1 97.56 55 GLY B C 1
ATOM 1610 O O . GLY B 1 55 ? 8.906 -10.484 -11.398 1 97.56 55 GLY B O 1
ATOM 1611 N N . TYR B 1 56 ? 6.703 -10.367 -10.945 1 98.38 56 TYR B N 1
ATOM 1612 C CA . TYR B 1 56 ? 6.906 -9.992 -9.547 1 98.38 56 TYR B CA 1
ATOM 1613 C C . TYR B 1 56 ? 5.719 -10.406 -8.695 1 98.38 56 TYR B C 1
ATOM 1615 O O . TYR B 1 56 ? 4.641 -10.703 -9.219 1 98.38 56 TYR B O 1
ATOM 1623 N N . ALA B 1 57 ? 5.926 -10.539 -7.441 1 98.62 57 ALA B N 1
ATOM 1624 C CA . ALA B 1 57 ? 4.914 -10.711 -6.398 1 98.62 57 ALA B CA 1
ATOM 1625 C C . ALA B 1 57 ? 5.168 -9.758 -5.23 1 98.62 57 ALA B C 1
ATOM 1627 O O . ALA B 1 57 ? 6.316 -9.562 -4.824 1 98.62 57 ALA B O 1
ATOM 1628 N N . LEU B 1 58 ? 4.117 -9.234 -4.773 1 98.81 58 LEU B N 1
ATOM 1629 C CA . LEU B 1 58 ? 4.246 -8.227 -3.721 1 98.81 58 LEU B CA 1
ATOM 1630 C C . LEU B 1 58 ? 3.32 -8.547 -2.551 1 98.81 58 LEU B C 1
ATOM 1632 O O . LEU B 1 58 ? 2.104 -8.656 -2.729 1 98.81 58 LEU B O 1
ATOM 1636 N N . GLY B 1 59 ? 3.879 -8.727 -1.351 1 98.75 59 GLY B N 1
ATOM 1637 C CA . GLY B 1 59 ? 3.152 -8.891 -0.102 1 98.75 59 GLY B CA 1
ATOM 1638 C C . GLY B 1 59 ? 3.191 -7.656 0.777 1 98.75 59 GLY B C 1
ATOM 1639 O O . GLY B 1 59 ? 4.062 -6.801 0.616 1 98.75 59 GLY B O 1
ATOM 1640 N N . ALA B 1 60 ? 2.285 -7.551 1.679 1 98.69 60 ALA B N 1
ATOM 1641 C CA . ALA B 1 60 ? 2.201 -6.449 2.635 1 98.69 60 ALA B CA 1
ATOM 1642 C C . ALA B 1 60 ? 1.475 -6.883 3.904 1 98.69 60 ALA B C 1
ATOM 1644 O O . ALA B 1 60 ? 0.644 -7.793 3.875 1 98.69 60 ALA B O 1
ATOM 1645 N N . PRO B 1 61 ? 1.745 -6.219 5.023 1 98.38 61 PRO B N 1
ATOM 1646 C CA . PRO B 1 61 ? 1.001 -6.504 6.25 1 98.38 61 PRO B CA 1
ATOM 1647 C C . PRO B 1 61 ? -0.261 -5.656 6.387 1 98.38 61 PRO B C 1
ATOM 1649 O O . PRO B 1 61 ? -0.299 -4.52 5.91 1 98.38 61 PRO B O 1
ATOM 1652 N N . SER B 1 62 ? -1.283 -6.27 7 1 98 62 SER B N 1
ATOM 1653 C CA . SER B 1 62 ? -2.396 -5.469 7.5 1 98 62 SER B CA 1
ATOM 1654 C C . SER B 1 62 ? -2.057 -4.824 8.836 1 98 62 SER B C 1
ATOM 1656 O O . SER B 1 62 ? -0.945 -4.98 9.344 1 98 62 SER B O 1
ATOM 1658 N N . GLN B 1 63 ? -2.922 -4.039 9.359 1 95.5 63 GLN B N 1
ATOM 1659 C CA . GLN B 1 63 ? -2.707 -3.461 10.688 1 95.5 63 GLN B CA 1
ATOM 1660 C C . GLN B 1 63 ? -2.695 -4.543 11.758 1 95.5 63 GLN B C 1
ATOM 1662 O O . GLN B 1 63 ? -2.201 -4.32 12.867 1 95.5 63 GLN B O 1
ATOM 1667 N N . GLU B 1 64 ? -3.344 -5.703 11.461 1 94.75 64 GLU B N 1
ATOM 1668 C CA . GLU B 1 64 ? -3.076 -6.898 12.258 1 94.75 64 GLU B CA 1
ATOM 1669 C C . GLU B 1 64 ? -1.76 -7.551 11.852 1 94.75 64 GLU B C 1
ATOM 1671 O O . GLU B 1 64 ? -1.679 -8.188 10.797 1 94.75 64 GLU B O 1
ATOM 1676 N N . PRO B 1 65 ? -0.759 -7.543 12.672 1 91.31 65 PRO B N 1
ATOM 1677 C CA . PRO B 1 65 ? 0.616 -7.824 12.25 1 91.31 65 PRO B CA 1
ATOM 1678 C C . PRO B 1 65 ? 0.79 -9.242 11.711 1 91.31 65 PRO B C 1
ATOM 1680 O O . PRO B 1 65 ? 1.705 -9.5 10.922 1 91.31 65 PRO B O 1
ATOM 1683 N N . ASP B 1 66 ? -0.083 -10.188 12.117 1 95.5 66 ASP B N 1
ATOM 1684 C CA . ASP B 1 66 ? 0.111 -11.578 11.695 1 95.5 66 ASP B CA 1
ATOM 1685 C C . ASP B 1 66 ? -0.878 -11.961 10.602 1 95.5 66 ASP B C 1
ATOM 1687 O O . ASP B 1 66 ? -0.992 -13.133 10.242 1 95.5 66 ASP B O 1
ATOM 1691 N N . ARG B 1 67 ? -1.673 -10.984 10.156 1 97.62 67 ARG B N 1
ATOM 1692 C CA . ARG B 1 67 ? -2.486 -11.156 8.953 1 97.62 67 ARG B CA 1
ATOM 1693 C C . ARG B 1 67 ? -1.877 -10.414 7.77 1 97.62 67 ARG B C 1
ATOM 1695 O O . ARG B 1 67 ? -1.881 -9.18 7.738 1 97.62 67 ARG B O 1
ATOM 1702 N N . LEU B 1 68 ? -1.364 -11.156 6.879 1 98.62 68 LEU B N 1
ATOM 1703 C CA . LEU B 1 68 ? -0.658 -10.578 5.738 1 98.62 68 LEU B CA 1
ATOM 1704 C C . LEU B 1 68 ? -1.485 -10.703 4.465 1 98.62 68 LEU B C 1
ATOM 1706 O O . LEU B 1 68 ? -2.543 -11.336 4.469 1 98.62 68 LEU B O 1
ATOM 1710 N N . TRP B 1 69 ? -1.062 -10.016 3.416 1 98.81 69 TRP B N 1
ATOM 1711 C CA . TRP B 1 69 ? -1.768 -9.984 2.139 1 98.81 69 TRP B CA 1
ATOM 1712 C C . TRP B 1 69 ? -0.79 -10.094 0.974 1 98.81 69 TRP B C 1
ATOM 1714 O O . TRP B 1 69 ? 0.353 -9.641 1.069 1 98.81 69 TRP B O 1
ATOM 1724 N N . VAL B 1 70 ? -1.151 -10.742 -0.037 1 98.81 70 VAL B N 1
ATOM 1725 C CA . VAL B 1 70 ? -0.523 -10.555 -1.341 1 98.81 70 VAL B CA 1
ATOM 1726 C C . VAL B 1 70 ? -1.305 -9.523 -2.148 1 98.81 70 VAL B C 1
ATOM 1728 O O . VAL B 1 70 ? -2.482 -9.719 -2.455 1 98.81 70 VAL B O 1
ATOM 1731 N N . LEU B 1 71 ? -0.633 -8.492 -2.508 1 98.62 71 LEU B N 1
ATOM 1732 C CA . LEU B 1 71 ? -1.293 -7.371 -3.172 1 98.62 71 LEU B CA 1
ATOM 1733 C C . LEU B 1 71 ? -1.322 -7.574 -4.684 1 98.62 71 LEU B C 1
ATOM 1735 O O . LEU B 1 71 ? -2.236 -7.098 -5.359 1 98.62 71 LEU B O 1
ATOM 1739 N N . SER B 1 72 ? -0.269 -8.18 -5.176 1 98.12 72 SER B N 1
ATOM 1740 C CA . SER B 1 72 ? -0.186 -8.32 -6.625 1 98.12 72 SER B CA 1
ATOM 1741 C C . SER B 1 72 ? 0.732 -9.477 -7.016 1 98.12 72 SER B C 1
ATOM 1743 O O . SER B 1 72 ? 1.715 -9.758 -6.324 1 98.12 72 SER B O 1
ATOM 1745 N N . LEU B 1 73 ? 0.418 -10.141 -7.98 1 97.25 73 LEU B N 1
ATOM 1746 C CA . LEU B 1 73 ? 1.214 -11.102 -8.734 1 97.25 73 LEU B CA 1
ATOM 1747 C C . LEU B 1 73 ? 1.097 -10.852 -10.234 1 97.25 73 LEU B C 1
ATOM 1749 O O . LEU B 1 73 ? -0.005 -10.875 -10.789 1 97.25 73 LEU B O 1
ATOM 1753 N N . ALA B 1 74 ? 2.193 -10.594 -10.859 1 96.88 74 ALA B N 1
ATOM 1754 C CA . ALA B 1 74 ? 2.199 -10.344 -12.297 1 96.88 74 ALA B CA 1
ATOM 1755 C C . ALA B 1 74 ? 3.322 -11.117 -12.977 1 96.88 74 ALA B C 1
ATOM 1757 O O . ALA B 1 74 ? 4.465 -11.109 -12.516 1 96.88 74 ALA B O 1
ATOM 1758 N N . LEU B 1 75 ? 2.959 -11.781 -13.992 1 95.62 75 LEU B N 1
ATOM 1759 C CA . LEU B 1 75 ? 3.895 -12.477 -14.867 1 95.62 75 LEU B CA 1
ATOM 1760 C C . LEU B 1 75 ? 3.629 -12.125 -16.328 1 95.62 75 LEU B C 1
ATOM 1762 O O . LEU B 1 75 ? 2.479 -12.125 -16.766 1 95.62 75 LEU B O 1
ATOM 1766 N N . LEU B 1 76 ? 4.715 -11.789 -17.031 1 95.25 76 LEU B N 1
ATOM 1767 C CA . LEU B 1 76 ? 4.555 -11.555 -18.453 1 95.25 76 LEU B CA 1
ATOM 1768 C C . LEU B 1 76 ? 3.938 -12.773 -19.141 1 95.25 76 LEU B C 1
ATOM 1770 O O . LEU B 1 76 ? 4.277 -13.914 -18.812 1 95.25 76 LEU B O 1
ATOM 1774 N N . PRO B 1 77 ? 3.125 -12.531 -20.125 1 89.38 77 PRO B N 1
ATOM 1775 C CA . PRO B 1 77 ? 2.422 -13.63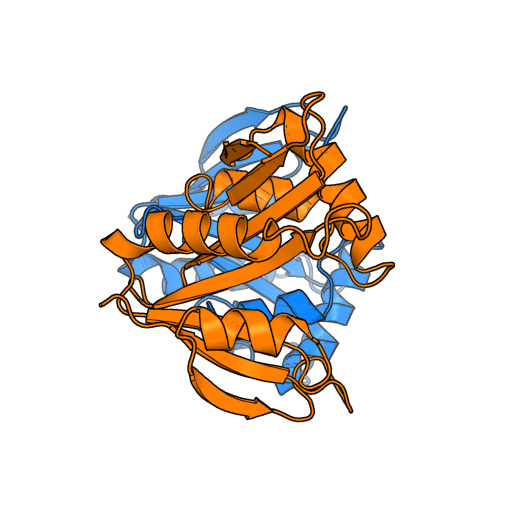3 -20.797 1 89.38 77 PRO B CA 1
ATOM 1776 C C . PRO B 1 77 ? 3.373 -14.664 -21.391 1 89.38 77 PRO B C 1
ATOM 1778 O O . PRO B 1 77 ? 3.064 -15.859 -21.406 1 89.38 77 PRO B O 1
ATOM 1781 N N . SER B 1 78 ? 4.488 -14.258 -21.812 1 85.44 78 SER B N 1
ATOM 1782 C CA . SER B 1 78 ? 5.445 -15.148 -22.469 1 85.44 78 SER B CA 1
ATOM 1783 C C . SER B 1 78 ? 6.023 -16.156 -21.469 1 85.44 78 SER B C 1
ATOM 1785 O O . SER B 1 78 ? 6.617 -17.156 -21.875 1 85.44 78 SER B O 1
ATOM 1787 N N . CYS B 1 79 ? 5.785 -15.953 -20.203 1 82.81 79 CYS B N 1
ATOM 1788 C CA . CYS B 1 79 ? 6.371 -16.812 -19.172 1 82.81 79 CYS B CA 1
ATOM 1789 C C . CYS B 1 79 ? 5.289 -17.562 -18.406 1 82.81 79 CYS B C 1
ATOM 1791 O O . CYS B 1 79 ? 5.57 -18.203 -17.391 1 82.81 79 CYS B O 1
ATOM 1793 N N . ARG B 1 80 ? 4.16 -17.422 -18.906 1 75.5 80 ARG B N 1
ATOM 1794 C CA . ARG B 1 80 ? 3.061 -18.125 -18.25 1 75.5 80 ARG B CA 1
ATOM 1795 C C . ARG B 1 80 ? 3.043 -19.594 -18.656 1 75.5 80 ARG B C 1
ATOM 1797 O O . ARG B 1 80 ? 3.545 -19.969 -19.719 1 75.5 80 ARG B O 1
ATOM 1804 N N . GLY B 1 81 ? 2.49 -20.516 -17.781 1 71.88 81 GLY B N 1
ATOM 1805 C CA . GLY B 1 81 ? 2.346 -21.938 -18.062 1 71.88 81 GLY B CA 1
ATOM 1806 C C . GLY B 1 81 ? 3.592 -22.734 -17.75 1 71.88 81 GLY B C 1
ATOM 1807 O O . GLY B 1 81 ? 3.609 -23.953 -17.906 1 71.88 81 GLY B O 1
ATOM 1808 N N . ARG B 1 82 ? 4.633 -22.172 -17.234 1 75.06 82 ARG B N 1
ATOM 1809 C CA . ARG B 1 82 ? 5.887 -22.875 -16.984 1 75.06 82 ARG B CA 1
ATOM 1810 C C . ARG B 1 82 ? 6.145 -23 -15.484 1 75.06 82 ARG B C 1
ATOM 1812 O O . ARG B 1 82 ? 7.281 -23.203 -15.062 1 75.06 82 ARG B O 1
ATOM 1819 N N . GLY B 1 83 ? 5.121 -22.734 -14.758 1 85.69 83 GLY B N 1
ATOM 1820 C CA . GLY B 1 83 ? 5.27 -22.891 -13.32 1 85.69 83 GLY B CA 1
ATOM 1821 C C . GLY B 1 83 ? 5.871 -21.672 -12.648 1 85.69 83 GLY B C 1
ATOM 1822 O O . GLY B 1 83 ? 6.086 -21.672 -11.438 1 85.69 83 GLY B O 1
ATOM 1823 N N . ALA B 1 84 ? 6.086 -20.656 -13.43 1 87.25 84 ALA B N 1
ATOM 1824 C CA . ALA B 1 84 ? 6.762 -19.484 -12.906 1 87.25 84 ALA B CA 1
ATOM 1825 C C . ALA B 1 84 ? 5.887 -18.75 -11.883 1 87.25 84 ALA B C 1
ATOM 1827 O O . ALA B 1 84 ? 6.383 -18.281 -10.859 1 87.25 84 ALA B O 1
ATOM 1828 N N . GLY B 1 85 ? 4.598 -18.703 -12.164 1 92.88 85 GLY B N 1
ATOM 1829 C CA . GLY B 1 85 ? 3.678 -18.078 -11.234 1 92.88 85 GLY B CA 1
ATOM 1830 C C . GLY B 1 85 ? 3.604 -18.781 -9.898 1 92.88 85 GLY B C 1
ATOM 1831 O O . GLY B 1 85 ? 3.619 -18.141 -8.844 1 92.88 85 GLY B O 1
ATOM 1832 N N . GLN B 1 86 ? 3.574 -20.047 -9.977 1 94.44 86 GLN B N 1
ATOM 1833 C CA . GLN B 1 86 ? 3.545 -20.859 -8.758 1 94.44 86 GLN B CA 1
ATOM 1834 C C . GLN B 1 86 ? 4.828 -20.672 -7.949 1 94.44 86 GLN B C 1
ATOM 1836 O O . GLN B 1 86 ? 4.781 -20.516 -6.727 1 94.44 86 GLN B O 1
ATOM 1841 N N . ALA B 1 87 ? 5.965 -20.734 -8.602 1 95.25 87 ALA B N 1
ATOM 1842 C CA . ALA B 1 87 ? 7.254 -20.578 -7.934 1 95.25 87 ALA B CA 1
ATOM 1843 C C . ALA B 1 87 ? 7.367 -19.203 -7.266 1 95.25 87 ALA B C 1
ATOM 1845 O O . ALA B 1 87 ? 7.836 -19.109 -6.129 1 95.25 87 ALA B O 1
ATOM 1846 N N . LEU B 1 88 ? 6.953 -18.25 -7.969 1 96 88 LEU B N 1
ATOM 1847 C CA . LEU B 1 88 ? 7 -16.875 -7.449 1 96 88 LEU B CA 1
ATOM 1848 C C . LEU B 1 88 ? 6.094 -16.734 -6.234 1 96 88 LEU B C 1
ATOM 1850 O O . LEU B 1 88 ? 6.5 -16.172 -5.215 1 96 88 LEU B O 1
ATOM 1854 N N . MET B 1 89 ? 4.879 -17.25 -6.297 1 96.88 89 MET B N 1
ATOM 1855 C CA . MET B 1 89 ? 3.939 -17.203 -5.184 1 96.88 89 MET B CA 1
ATOM 1856 C C . MET B 1 89 ? 4.477 -17.984 -3.984 1 96.88 89 MET B C 1
ATOM 1858 O O . MET B 1 89 ? 4.367 -17.516 -2.844 1 96.88 89 MET B O 1
ATOM 1862 N N . ARG B 1 90 ? 5.07 -19.078 -4.188 1 97.19 90 ARG B N 1
ATOM 1863 C CA . ARG B 1 90 ? 5.652 -19.859 -3.1 1 97.19 90 ARG B CA 1
ATOM 1864 C C . ARG B 1 90 ? 6.773 -19.078 -2.414 1 97.19 90 ARG B C 1
ATOM 1866 O O . ARG B 1 90 ? 6.898 -19.109 -1.188 1 97.19 90 ARG B O 1
ATOM 1873 N N . ALA B 1 91 ? 7.578 -18.406 -3.189 1 97.62 91 ALA B N 1
ATOM 1874 C CA . ALA B 1 91 ? 8.68 -17.625 -2.631 1 97.62 91 ALA B CA 1
ATOM 1875 C C . ALA B 1 91 ? 8.164 -16.547 -1.691 1 97.62 91 ALA B C 1
ATOM 1877 O O . ALA B 1 91 ? 8.672 -16.391 -0.579 1 97.62 91 ALA B O 1
ATOM 1878 N N . VAL B 1 92 ? 7.156 -15.852 -2.154 1 98.06 92 VAL B N 1
ATOM 1879 C CA . VAL B 1 92 ? 6.629 -14.766 -1.334 1 98.06 92 VAL B CA 1
ATOM 1880 C C . VAL B 1 92 ? 5.941 -15.336 -0.097 1 98.06 92 VAL B C 1
ATOM 1882 O O . VAL B 1 92 ? 6.094 -14.812 1.008 1 98.06 92 VAL B O 1
ATOM 1885 N N . LEU B 1 93 ? 5.207 -16.438 -0.212 1 98.31 93 LEU B N 1
ATOM 1886 C CA . LEU B 1 93 ? 4.535 -17.062 0.922 1 98.31 93 LEU B CA 1
ATOM 1887 C C . LEU B 1 93 ? 5.547 -17.578 1.939 1 98.31 93 LEU B C 1
ATOM 1889 O O . LEU B 1 93 ? 5.352 -17.422 3.148 1 98.31 93 LEU B O 1
ATOM 1893 N N . GLN B 1 94 ? 6.586 -18.125 1.456 1 98.19 94 GLN B N 1
ATOM 1894 C CA . GLN B 1 94 ? 7.625 -18.625 2.352 1 98.19 94 GLN B CA 1
ATOM 1895 C C . GLN B 1 94 ? 8.281 -17.484 3.121 1 98.19 94 GLN B C 1
ATOM 1897 O O . GLN B 1 94 ? 8.578 -17.625 4.309 1 98.19 94 GLN B O 1
ATOM 1902 N N . ALA B 1 95 ? 8.523 -16.391 2.477 1 98.25 95 ALA B N 1
ATOM 1903 C CA . ALA B 1 95 ? 9.117 -15.227 3.117 1 98.25 95 ALA B CA 1
ATOM 1904 C C . ALA B 1 95 ? 8.18 -14.648 4.176 1 98.25 95 ALA B C 1
ATOM 1906 O O . ALA B 1 95 ? 8.641 -14.094 5.18 1 98.25 95 ALA B O 1
ATOM 1907 N N . MET B 1 96 ? 6.91 -14.797 3.938 1 98.06 96 MET B N 1
ATOM 1908 C CA . MET B 1 96 ? 5.906 -14.219 4.828 1 98.06 96 MET B CA 1
ATOM 1909 C C . MET B 1 96 ? 5.594 -15.164 5.98 1 98.06 96 MET B C 1
ATOM 1911 O O . MET B 1 96 ? 5.141 -14.734 7.043 1 98.06 96 MET B O 1
ATOM 1915 N N . LYS B 1 97 ? 5.887 -16.391 5.82 1 98.12 97 LYS B N 1
ATOM 1916 C CA . LYS B 1 97 ? 5.445 -17.484 6.688 1 98.12 97 LYS B CA 1
ATOM 1917 C C . LYS B 1 97 ? 5.859 -17.234 8.133 1 98.12 97 LYS B C 1
ATOM 1919 O O . LYS B 1 97 ? 5.055 -17.406 9.055 1 98.12 97 LYS B O 1
ATOM 1924 N N . PRO B 1 98 ? 7.062 -16.766 8.422 1 96.94 98 PRO B N 1
ATOM 1925 C CA . PRO B 1 98 ? 7.488 -16.641 9.82 1 96.94 98 PRO B CA 1
ATOM 1926 C C . PRO B 1 98 ? 6.605 -15.68 10.617 1 96.94 98 PRO B C 1
ATOM 1928 O O . PRO B 1 98 ? 6.48 -15.82 11.836 1 96.94 98 PRO B O 1
ATOM 1931 N N . ARG B 1 99 ? 5.934 -14.812 9.977 1 96.25 99 ARG B N 1
ATOM 1932 C CA . ARG B 1 99 ? 5.105 -13.82 10.656 1 96.25 99 ARG B CA 1
ATOM 1933 C C . ARG B 1 99 ? 3.623 -14.125 10.461 1 96.25 99 ARG B C 1
ATOM 1935 O O . ARG B 1 99 ? 2.781 -13.625 11.219 1 96.25 99 ARG B O 1
ATOM 1942 N N . ALA B 1 100 ? 3.295 -14.945 9.484 1 97.75 100 ALA B N 1
ATOM 1943 C CA . ALA B 1 100 ? 1.92 -15.055 9 1 97.75 100 ALA B CA 1
ATOM 1944 C C . ALA B 1 100 ? 1.12 -16.047 9.844 1 97.75 100 ALA B C 1
ATOM 1946 O O . ALA B 1 100 ? 1.475 -17.219 9.922 1 97.75 100 ALA B O 1
ATOM 1947 N N . ARG B 1 101 ? 0.057 -15.555 10.508 1 98.12 101 ARG B N 1
ATOM 1948 C CA . ARG B 1 101 ? -1.034 -16.438 10.898 1 98.12 101 ARG B CA 1
ATOM 1949 C C . ARG B 1 101 ? -1.884 -16.828 9.695 1 98.12 101 ARG B C 1
ATOM 1951 O O . ARG B 1 101 ? -2.311 -17.984 9.578 1 98.12 101 ARG B O 1
ATOM 1958 N N . SER B 1 102 ? -2.031 -15.867 8.828 1 98.56 102 SER B N 1
ATOM 1959 C CA . SER B 1 102 ? -2.715 -16.078 7.551 1 98.56 102 SER B CA 1
ATOM 1960 C C . SER B 1 102 ? -2.262 -15.07 6.508 1 98.56 102 SER B C 1
ATOM 1962 O O . SER B 1 102 ? -1.703 -14.023 6.848 1 98.56 102 SER B O 1
ATOM 1964 N N . VAL B 1 103 ? -2.438 -15.445 5.289 1 98.81 103 VAL B N 1
ATOM 1965 C CA . VAL B 1 103 ? -2.211 -14.562 4.148 1 98.81 103 VAL B CA 1
ATOM 1966 C C . VAL B 1 103 ? -3.465 -14.508 3.281 1 98.81 103 VAL B C 1
ATOM 1968 O O . VAL B 1 103 ? -4.023 -15.547 2.914 1 98.81 103 VAL B O 1
ATOM 1971 N N . ARG B 1 104 ? -3.891 -13.266 2.977 1 98.81 104 ARG B N 1
ATOM 1972 C CA . ARG B 1 104 ? -5.078 -13.094 2.148 1 98.81 104 ARG B CA 1
ATOM 1973 C C . ARG B 1 104 ? -4.719 -12.484 0.796 1 98.81 104 ARG B C 1
ATOM 1975 O O . ARG B 1 104 ? -3.652 -11.883 0.643 1 98.81 104 ARG B O 1
ATOM 1982 N N . LEU B 1 105 ? -5.531 -12.695 -0.146 1 98.62 105 LEU B N 1
ATOM 1983 C CA . LEU B 1 105 ? -5.508 -12.016 -1.437 1 98.62 105 LEU B CA 1
ATOM 1984 C C . LEU B 1 105 ? -6.898 -11.969 -2.055 1 98.62 105 LEU B C 1
ATOM 1986 O O . LEU B 1 105 ? -7.816 -12.648 -1.584 1 98.62 105 LEU B O 1
ATOM 1990 N N . THR B 1 106 ? -7.051 -11.094 -3.004 1 98.38 106 THR B N 1
ATOM 1991 C CA . THR B 1 106 ? -8.273 -11.07 -3.797 1 98.38 106 THR B CA 1
ATOM 1992 C C . THR B 1 106 ? -7.98 -11.406 -5.254 1 98.38 106 THR B C 1
ATOM 1994 O O . THR B 1 106 ? -6.887 -11.133 -5.754 1 98.38 106 THR B O 1
ATOM 1997 N N . VAL B 1 107 ? -8.938 -12 -5.867 1 97.81 107 VAL B N 1
ATOM 1998 C CA . VAL B 1 107 ? -8.766 -12.367 -7.27 1 97.81 107 VAL B CA 1
ATOM 1999 C C . VAL B 1 107 ? -10.109 -12.266 -7.996 1 97.81 107 VAL B C 1
ATOM 2001 O O . VAL B 1 107 ? -11.164 -12.531 -7.414 1 97.81 107 VAL B O 1
ATOM 2004 N N . ASP B 1 108 ? -10.023 -11.75 -9.219 1 96.38 108 ASP B N 1
ATOM 2005 C CA . ASP B 1 108 ? -11.219 -11.797 -10.062 1 96.38 108 ASP B CA 1
ATOM 2006 C C . ASP B 1 108 ? -11.727 -13.234 -10.219 1 96.38 108 ASP B C 1
ATOM 2008 O O . ASP B 1 108 ? -10.953 -14.133 -10.562 1 96.38 108 ASP B O 1
ATOM 2012 N N . PRO B 1 109 ? -13.039 -13.461 -10 1 95.38 109 PRO B N 1
ATOM 2013 C CA . PRO B 1 109 ? -13.57 -14.828 -10.094 1 95.38 109 PRO B CA 1
ATOM 2014 C C . PRO B 1 109 ? -13.289 -15.484 -11.438 1 95.38 109 PRO B C 1
ATOM 2016 O O . PRO B 1 109 ? -13.188 -16.703 -11.523 1 95.38 109 PRO B O 1
ATOM 2019 N N . ALA B 1 110 ? -13.156 -14.734 -12.469 1 94.56 110 ALA B N 1
ATOM 2020 C CA . ALA B 1 110 ? -12.945 -15.266 -13.812 1 94.56 110 ALA B CA 1
ATOM 2021 C C . ALA B 1 110 ? -11.461 -15.406 -14.117 1 94.56 110 ALA B C 1
ATOM 2023 O O . ALA B 1 110 ? -11.078 -15.898 -15.18 1 94.56 110 ALA B O 1
ATOM 2024 N N . ASN B 1 111 ? -10.625 -14.922 -13.25 1 92.62 111 ASN B N 1
ATOM 2025 C CA . ASN B 1 111 ? -9.188 -14.984 -13.469 1 92.62 111 ASN B CA 1
ATOM 2026 C C . ASN B 1 111 ? -8.648 -16.391 -13.281 1 92.62 111 ASN B C 1
ATOM 2028 O O . ASN B 1 111 ? -8.781 -16.984 -12.203 1 92.62 111 ASN B O 1
ATOM 2032 N N . PRO B 1 112 ? -7.98 -16.891 -14.281 1 89.38 112 PRO B N 1
ATOM 2033 C CA . PRO B 1 112 ? -7.434 -18.25 -14.164 1 89.38 112 PRO B CA 1
ATOM 2034 C C . PRO B 1 112 ? -6.441 -18.391 -13.016 1 89.38 112 PRO B C 1
ATOM 2036 O O . PRO B 1 112 ? -6.168 -19.5 -12.562 1 89.38 112 PRO B O 1
ATOM 2039 N N . ALA B 1 113 ? -5.922 -17.328 -12.531 1 90.75 113 ALA B N 1
ATOM 2040 C CA . ALA B 1 113 ? -4.988 -17.375 -11.406 1 90.75 113 ALA B CA 1
ATOM 2041 C C . ALA B 1 113 ? -5.645 -17.969 -10.172 1 90.75 113 ALA B C 1
ATOM 2043 O O . ALA B 1 113 ? -4.957 -18.438 -9.25 1 90.75 113 ALA B O 1
ATOM 2044 N N . ALA B 1 114 ? -6.965 -17.953 -10.109 1 94.12 114 ALA B N 1
ATOM 2045 C CA . ALA B 1 114 ? -7.684 -18.547 -8.992 1 94.12 114 ALA B CA 1
ATOM 2046 C C . ALA B 1 114 ? -7.309 -20.016 -8.828 1 94.12 114 ALA B C 1
ATOM 2048 O O . ALA B 1 114 ? -7.199 -20.516 -7.703 1 94.12 114 ALA B O 1
ATOM 2049 N N . GLY B 1 115 ? -7.191 -20.703 -9.914 1 93 115 GLY B N 1
ATOM 2050 C CA . GLY B 1 115 ? -6.77 -22.094 -9.875 1 93 115 GLY B CA 1
ATOM 2051 C C . GLY B 1 115 ? -5.395 -22.281 -9.266 1 93 115 GLY B C 1
ATOM 2052 O O . GLY B 1 115 ? -5.172 -23.219 -8.492 1 93 115 GLY B O 1
ATOM 2053 N N . LEU B 1 116 ? -4.48 -21.422 -9.578 1 93.75 116 LEU B N 1
ATOM 2054 C CA . LEU B 1 116 ? -3.145 -21.422 -8.992 1 93.75 116 LEU B CA 1
ATOM 2055 C C . LEU B 1 116 ? -3.209 -21.281 -7.48 1 93.75 116 LEU B C 1
ATOM 2057 O O . LEU B 1 116 ? -2.559 -22.016 -6.746 1 93.75 116 LEU B O 1
ATOM 2061 N N . TYR B 1 117 ? -4.031 -20.312 -7.004 1 97.31 117 TYR B N 1
ATOM 2062 C CA . TYR B 1 117 ? -4.121 -20.031 -5.574 1 97.31 117 TYR B CA 1
ATOM 2063 C C . TYR B 1 117 ? -4.727 -21.219 -4.82 1 97.31 117 TYR B C 1
ATOM 2065 O O . TYR B 1 117 ? -4.258 -21.578 -3.742 1 97.31 117 TYR B O 1
ATOM 2073 N N . ARG B 1 118 ? -5.688 -21.812 -5.445 1 96.12 118 ARG B N 1
ATOM 2074 C CA . ARG B 1 118 ? -6.289 -23 -4.828 1 96.12 118 ARG B CA 1
ATOM 2075 C C . ARG B 1 118 ? -5.281 -24.141 -4.73 1 96.12 118 ARG B C 1
ATOM 2077 O O . ARG B 1 118 ? -5.203 -24.812 -3.705 1 96.12 118 ARG B O 1
ATOM 2084 N N . LYS B 1 119 ? -4.562 -24.328 -5.746 1 95.12 119 LYS B N 1
ATOM 2085 C CA . LYS B 1 119 ? -3.541 -25.375 -5.766 1 95.12 119 LYS B CA 1
ATOM 2086 C C . LYS B 1 119 ? -2.484 -25.125 -4.691 1 95.12 119 LYS B C 1
ATOM 2088 O O . LYS B 1 119 ? -1.914 -26.078 -4.145 1 95.12 119 LYS B O 1
ATOM 2093 N N . LEU B 1 120 ? -2.281 -23.938 -4.344 1 96.5 120 LEU B N 1
ATOM 2094 C CA . LEU B 1 120 ? -1.271 -23.562 -3.359 1 96.5 120 LEU B CA 1
ATOM 2095 C C . LEU B 1 120 ? -1.831 -23.656 -1.943 1 96.5 120 LEU B C 1
ATOM 2097 O O . LEU B 1 120 ? -1.107 -23.422 -0.971 1 96.5 120 LEU B O 1
ATOM 2101 N N . GLY B 1 121 ? -3.115 -23.844 -1.818 1 97.44 121 GLY B N 1
ATOM 2102 C CA . GLY B 1 121 ? -3.695 -24.062 -0.502 1 97.44 121 GLY B CA 1
ATOM 2103 C C . GLY B 1 121 ? -4.555 -22.906 -0.031 1 97.44 121 GLY B C 1
ATOM 2104 O O . GLY B 1 121 ? -4.98 -22.859 1.124 1 97.44 121 GLY B O 1
ATOM 2105 N N . PHE B 1 122 ? -4.844 -21.969 -0.941 1 98.5 122 PHE B N 1
ATOM 2106 C CA . PHE B 1 122 ? -5.77 -20.891 -0.581 1 98.5 122 PHE B CA 1
ATOM 2107 C C . PHE B 1 122 ? -7.207 -21.406 -0.574 1 98.5 122 PHE B C 1
ATOM 2109 O O . PHE B 1 122 ? -7.594 -22.188 -1.441 1 98.5 122 PHE B O 1
ATOM 2116 N N . ALA B 1 123 ? -7.922 -20.875 0.379 1 98.38 123 ALA B N 1
ATOM 2117 C CA . ALA B 1 123 ? -9.344 -21.172 0.462 1 98.38 123 ALA B CA 1
ATOM 2118 C C . ALA B 1 123 ? -10.188 -19.906 0.25 1 98.38 123 ALA B C 1
ATOM 2120 O O . ALA B 1 123 ? -9.836 -18.828 0.741 1 98.38 123 ALA B O 1
ATOM 2121 N N . GLU B 1 124 ? -11.25 -20.078 -0.471 1 98.06 124 GLU B N 1
ATOM 2122 C CA . GLU B 1 124 ? -12.188 -18.969 -0.633 1 98.06 124 GLU B CA 1
ATOM 2123 C C . GLU B 1 124 ? -12.969 -18.719 0.653 1 98.06 124 GLU B C 1
ATOM 2125 O O . GLU B 1 124 ? -13.609 -19.625 1.187 1 98.06 124 GLU B O 1
ATOM 2130 N N . ILE B 1 125 ? -12.922 -17.5 1.106 1 98.19 125 ILE B N 1
ATOM 2131 C CA . ILE B 1 125 ? -13.586 -17.25 2.381 1 98.19 125 ILE B CA 1
ATOM 2132 C C . ILE B 1 125 ? -14.711 -16.234 2.188 1 98.19 125 ILE B C 1
ATOM 2134 O O . ILE B 1 125 ? -15.562 -16.062 3.061 1 98.19 125 ILE B O 1
ATOM 2138 N N . ALA B 1 126 ? -14.719 -15.562 1.152 1 98 126 ALA B N 1
ATOM 2139 C CA . ALA B 1 126 ? -15.781 -14.602 0.864 1 98 126 ALA B CA 1
ATOM 2140 C C . ALA B 1 126 ? -15.789 -14.219 -0.614 1 98 126 ALA B C 1
ATOM 2142 O O . ALA B 1 126 ? -14.844 -14.523 -1.343 1 98 126 ALA B O 1
ATOM 2143 N N . ARG B 1 127 ? -16.906 -13.656 -1.008 1 97.38 127 ARG B N 1
ATOM 2144 C CA . ARG B 1 127 ? -17.047 -13.039 -2.32 1 97.38 127 ARG B CA 1
ATOM 2145 C C . ARG B 1 127 ? -17.734 -11.68 -2.205 1 97.38 127 ARG B C 1
ATOM 2147 O O . ARG B 1 127 ? -18.688 -11.523 -1.44 1 97.38 127 ARG B O 1
ATOM 2154 N N . GLU B 1 128 ? -17.172 -10.773 -2.883 1 97.19 128 GLU B N 1
ATOM 2155 C CA . GLU B 1 128 ? -17.797 -9.461 -2.967 1 97.19 128 GLU B CA 1
ATOM 2156 C C . GLU B 1 128 ? -18.031 -9.047 -4.418 1 97.19 128 GLU B C 1
ATOM 2158 O O . GLU B 1 128 ? -17.078 -8.938 -5.191 1 97.19 128 GLU B O 1
ATOM 2163 N N . ASP B 1 129 ? -19.203 -8.688 -4.789 1 96 129 ASP B N 1
ATOM 2164 C CA . ASP B 1 129 ? -19.594 -8.477 -6.18 1 96 129 ASP B CA 1
ATOM 2165 C C . ASP B 1 129 ? -19.156 -7.098 -6.672 1 96 129 ASP B C 1
ATOM 2167 O O . ASP B 1 129 ? -19 -6.883 -7.875 1 96 129 ASP B O 1
ATOM 2171 N N . ASP B 1 130 ? -19.031 -6.168 -5.777 1 94.88 130 ASP B N 1
ATOM 2172 C CA . ASP B 1 130 ? -18.672 -4.805 -6.156 1 94.88 130 ASP B CA 1
ATOM 2173 C C . ASP B 1 130 ? -17.422 -4.348 -5.418 1 94.88 130 ASP B C 1
ATOM 2175 O O . ASP B 1 130 ? -17.391 -3.25 -4.855 1 94.88 130 ASP B O 1
ATOM 2179 N N . TYR B 1 131 ? -16.391 -5.23 -5.402 1 95.25 131 TYR B N 1
ATOM 2180 C CA . TYR B 1 131 ? -15.18 -4.984 -4.617 1 95.25 131 TYR B CA 1
ATOM 2181 C C . TYR B 1 131 ? -14.453 -3.742 -5.109 1 95.25 131 TYR B C 1
ATOM 2183 O O . TYR B 1 131 ? -14.164 -2.832 -4.324 1 95.25 131 TYR B O 1
ATOM 2191 N N . PHE B 1 132 ? -14.133 -3.633 -6.422 1 91.38 132 PHE B N 1
ATOM 2192 C CA . PHE B 1 132 ? -13.445 -2.482 -6.992 1 91.38 132 PHE B CA 1
ATOM 2193 C C . PHE B 1 132 ? -14.43 -1.54 -7.672 1 91.38 132 PHE B C 1
ATOM 2195 O O . PHE B 1 132 ? -14.039 -0.746 -8.531 1 91.38 132 PHE B O 1
ATOM 2202 N N . GLY B 1 133 ? -15.703 -1.631 -7.305 1 89.75 133 GLY B N 1
ATOM 2203 C CA . GLY B 1 133 ? -16.781 -0.875 -7.934 1 89.75 133 GLY B CA 1
ATOM 2204 C C . GLY B 1 133 ? -17.859 -1.756 -8.539 1 89.75 133 GLY B C 1
ATOM 2205 O O . GLY B 1 133 ? -17.781 -2.982 -8.438 1 89.75 133 GLY B O 1
ATOM 2206 N N . PRO B 1 134 ? -18.828 -1.085 -9.148 1 90.25 134 PRO B N 1
ATOM 2207 C CA . PRO B 1 134 ? -19.969 -1.843 -9.672 1 90.25 134 PRO B CA 1
ATOM 2208 C C . PRO B 1 134 ? -19.547 -2.893 -10.703 1 90.25 134 PRO B C 1
ATOM 2210 O O . PRO B 1 134 ? -18.922 -2.557 -11.719 1 90.25 134 PRO B O 1
ATOM 2213 N N . GLY B 1 135 ? -19.891 -4.16 -10.453 1 92.75 135 GLY B N 1
ATOM 2214 C CA . GLY B 1 135 ? -19.656 -5.242 -11.398 1 92.75 135 GLY B CA 1
ATOM 2215 C C . GLY B 1 135 ? -18.25 -5.777 -11.359 1 92.75 135 GLY B C 1
ATOM 2216 O O . GLY B 1 135 ? -17.906 -6.688 -12.109 1 92.75 135 GLY B O 1
ATOM 2217 N N . GLU B 1 136 ? -17.391 -5.23 -10.492 1 94.44 136 GLU B N 1
ATOM 2218 C CA . GLU B 1 136 ? -16 -5.68 -10.383 1 94.44 136 GLU B CA 1
ATOM 2219 C C . GLU B 1 136 ? -15.805 -6.57 -9.164 1 94.44 136 GLU B C 1
ATOM 2221 O O . GLU B 1 136 ? -15.203 -6.148 -8.172 1 94.44 136 GLU B O 1
ATOM 2226 N N . ALA B 1 137 ? -16.188 -7.812 -9.367 1 96.75 137 ALA B N 1
ATOM 2227 C CA . ALA B 1 137 ? -16.219 -8.781 -8.273 1 96.75 137 ALA B CA 1
ATOM 2228 C C . ALA B 1 137 ? -14.812 -9.25 -7.926 1 96.75 137 ALA B C 1
ATOM 2230 O O . ALA B 1 137 ? -13.906 -9.203 -8.766 1 96.75 137 ALA B O 1
ATOM 2231 N N . ARG B 1 138 ? -14.703 -9.609 -6.652 1 98.12 138 ARG B N 1
ATOM 2232 C CA . ARG B 1 138 ? -13.492 -10.297 -6.199 1 98.12 138 ARG B CA 1
ATOM 2233 C C . ARG B 1 138 ? -13.836 -11.422 -5.23 1 98.12 138 ARG B C 1
ATOM 2235 O O . ARG B 1 138 ? -14.766 -11.297 -4.43 1 98.12 138 ARG B O 1
ATOM 2242 N N . LEU B 1 139 ? -13.102 -12.531 -5.375 1 98.31 139 LEU B N 1
ATOM 2243 C CA . LEU B 1 139 ? -13.023 -13.547 -4.328 1 98.31 139 LEU B CA 1
ATOM 2244 C C . LEU B 1 139 ? -11.953 -13.195 -3.307 1 98.31 139 LEU B C 1
ATOM 2246 O O . LEU B 1 139 ? -10.859 -12.742 -3.672 1 98.31 139 LEU B O 1
ATOM 2250 N N . LEU B 1 140 ? -12.297 -13.258 -2.111 1 98.5 140 LEU B N 1
ATOM 2251 C CA . LEU B 1 140 ? -11.305 -13.195 -1.046 1 98.5 140 LEU B CA 1
ATOM 2252 C C . LEU B 1 140 ? -10.797 -14.586 -0.699 1 98.5 140 LEU B C 1
ATOM 2254 O O . LEU B 1 140 ? -11.578 -15.469 -0.342 1 98.5 140 LEU B O 1
ATOM 2258 N N . LEU B 1 141 ? -9.492 -14.789 -0.837 1 98.75 141 LEU B N 1
ATOM 2259 C CA . LEU B 1 141 ? -8.859 -16.062 -0.536 1 98.75 141 LEU B CA 1
ATOM 2260 C C . LEU B 1 141 ? -7.91 -15.945 0.652 1 98.75 141 LEU B C 1
ATOM 2262 O O . LEU B 1 141 ? -7.332 -14.875 0.877 1 98.75 141 LEU B O 1
ATOM 2266 N N . GLU B 1 142 ? -7.793 -17.016 1.363 1 98.69 142 GLU B N 1
ATOM 2267 C CA . GLU B 1 142 ? -6.926 -17.031 2.539 1 98.69 142 GLU B CA 1
ATOM 2268 C C . GLU B 1 142 ? -6.059 -18.281 2.574 1 98.69 142 GLU B C 1
ATOM 2270 O O . GLU B 1 142 ? -6.539 -19.375 2.293 1 98.69 142 GLU B O 1
ATOM 2275 N N . TRP B 1 143 ? -4.824 -18.062 2.83 1 98.56 143 TRP B N 1
ATOM 2276 C CA . TRP B 1 143 ? -3.828 -19.109 3.016 1 98.56 143 TRP B CA 1
ATOM 2277 C C . TRP B 1 143 ? -3.35 -19.156 4.461 1 98.56 143 TRP B C 1
ATOM 2279 O O . TRP B 1 143 ? -3.098 -18.125 5.074 1 98.56 143 TRP B O 1
ATOM 2289 N N . GLN B 1 144 ? -3.254 -20.297 5.082 1 97.38 144 GLN B N 1
ATOM 2290 C CA . GLN B 1 144 ? -2.711 -20.516 6.418 1 97.38 144 GLN B CA 1
ATOM 2291 C C . GLN B 1 144 ? -1.466 -21.391 6.375 1 97.38 144 GLN B C 1
ATOM 2293 O O . GLN B 1 144 ? -1.483 -22.469 5.777 1 97.38 144 GLN B O 1
ATOM 2298 N N . PRO B 1 145 ? -0.429 -20.844 7.047 1 92.69 145 PRO B N 1
ATOM 2299 C CA . PRO B 1 145 ? 0.792 -21.641 7.035 1 92.69 145 PRO B CA 1
ATOM 2300 C C . PRO B 1 145 ? 0.617 -22.984 7.742 1 92.69 145 PRO B C 1
ATOM 2302 O O . PRO B 1 145 ? -0.105 -23.078 8.734 1 92.69 145 PRO B O 1
ATOM 2305 N N . GLY B 1 146 ? 0.896 -24.141 7.129 1 80.69 146 GLY B N 1
ATOM 2306 C CA . GLY B 1 146 ? 0.906 -25.438 7.781 1 80.69 146 GLY B CA 1
ATOM 2307 C C . GLY B 1 146 ? 2.043 -25.594 8.773 1 80.69 146 GLY B C 1
ATOM 2308 O O . GLY B 1 146 ? 3.02 -24.844 8.734 1 80.69 146 GLY B O 1
#

InterPro domains:
  IPR000182 GNAT domain [PF00583] (29-122)
  IPR000182 GNAT domain [PS51186] (1-144)
  IPR016181 Acyl-CoA N-acyltransferase [SSF55729] (1-138)
  IPR050832 Bacterial Acetyltransferase [PTHR43877] (2-131)

pLDDT: mean 95.72, std 4.52, range [71.88, 98.88]

Foldseek 3Di:
DDKDFDDPVCLVVAVVQQCQFPNDPGDDSVVVVVQCVQPRLLWMFDADPVRRTFWIWGKDADVPFQEIETEDTTGHPVPPPPCRSLVRVVSNCVSSQVRHQKYKYKDQPPDPCVVSCVVVPWDFDDKDCQPVHHRRIITMIMHGDD/DDKDFDDPVCLVVAVVQQCQFPNDPGDDSVVVVVQCVQPRLLWMFDADPVRRTFWIWGKDADVPFQEIETEDTTGHPVPPPPCPSLVRVVSNCVSSQVRHQKYKYKDQPPDPCVVSCVVVPWDFDDKDCQPVHHRRIITMIMHGDD

Solvent-accessible surface area (backbone atoms only — not comparable to full-atom values): 15816 Å² total; per-residue (Å²): 112,46,76,44,65,57,51,82,88,42,47,66,58,51,42,51,46,44,35,71,63,57,49,83,82,45,82,42,64,56,52,56,51,51,44,48,73,34,22,42,80,24,26,34,30,33,20,42,90,86,65,45,79,46,32,38,34,35,38,47,54,24,74,52,75,35,39,30,31,48,79,48,74,47,60,38,76,92,53,57,92,71,54,47,67,59,53,49,50,48,51,38,50,60,58,43,42,90,55,33,65,27,35,31,37,70,41,46,80,86,40,72,63,53,59,56,43,44,74,74,55,34,39,80,76,47,73,36,60,50,59,73,36,91,80,36,40,27,32,34,30,38,30,61,71,129,114,47,76,44,66,60,52,81,89,41,48,67,57,51,40,51,48,45,38,72,64,57,49,83,82,44,80,43,61,57,51,56,51,50,43,49,73,32,23,43,79,24,26,34,29,34,21,42,92,87,66,45,78,46,32,39,34,35,37,47,55,25,74,51,75,36,40,29,32,47,78,47,74,48,57,39,75,90,53,58,94,71,54,47,68,59,54,49,50,48,53,38,50,60,59,43,40,90,56,33,63,27,36,31,36,70,40,46,80,83,40,71,63,53,59,57,43,43,73,73,55,33,40,80,77,48,75,37,59,50,60,72,36,91,81,36,39,28,33,35,31,38,30,61,70,130

Sequence (292 aa):
MQLRQARRSDLSAVFAIEQAVFGHHVYPDFFFRQALDLWPDWFWLAEDEAGAPVGYALGAPSQEPDRLWVLSLALLPSCRGRGAGQALMRAVLQAMKPRARSVRLTVDPANPAAGLYRKLGFAEIAREDDYFGPGEARLLLEWQPGMQLRQARRSDLSAVFAIEQAVFGHHVYPDFFFRQALDLWPDWFWLAEDEAGAPVGYALGAPSQEPDRLWVLSLALLPSCRGRGAGQALMRAVLQAMKPRARSVRLTVDPANPAAGLYRKLGFAEIAREDDYFGPGEARLLLEWQPG

Organism: Chromobacterium violaceum (strain ATCC 12472 / DSM 30191 / JCM 1249 / CCUG 213 / NBRC 12614 / NCIMB 9131 / NCTC 9757 / MK) (NCBI:txid243365)

Nearest PDB structures (foldseek):
  3ddd-assembly1_A  TM=8.631E-01  e=1.765E-08  Pyrococcus horikoshii
  7ypu-assembly2_C  TM=7.702E-01  e=7.200E-09  Streptomyces lavendulae subsp. lavendulae
  5c82-assembly1_A-2  TM=7.647E-01  e=6.335E-09  Streptomyces noursei
  7ypv-assembly1_B  TM=7.439E-01  e=3.132E-09  Streptomyces lavendulae subsp. lavendulae
  1qst-assembly1_A  TM=6.724E-01  e=8.255E-06  Tetrahymena thermophila

Radius of gyration: 18.98 Å; Cα contacts (8 Å, |Δi|>4): 582; chains: 2; bounding box: 41×53×45 Å

Secondary structure (DSSP, 8-state):
-EEEE--GGGHHHHHHHHHHHHTTS---HHHHHHHHHH-GGGEEEEE-TTS-EEEEEEEEE-SSTTEEEEEEEEE-GGGTTSSHHHHHHHHHHHHHTTT-SEEEEEE-TT-THHHHHHHTT-EEEEEETTTTSTT--EEEEEE---/-EEEE--GGGHHHHHHHHHHHHTTS---HHHHHHHHHH-GGGEEEEE-TTS-EEEEEEEEE-SSTTEEEEEEEEE-GGGTTSSHHHHHHHHHHHHHTTT-SEEEEEE-TT-THHHHHHHTT-EEEEEETTTTSTT--EEEEEE---